Protein AF-E8R723-F1 (afdb_monomer_lite)

Radius of gyration: 21.82 Å; chains: 1; bounding box: 60×39×60 Å

Structure (mmCIF, N/CA/C/O backbone):
data_AF-E8R723-F1
#
_entry.id   AF-E8R723-F1
#
loop_
_atom_site.group_PDB
_atom_site.id
_atom_site.type_symbol
_atom_site.label_atom_id
_atom_site.label_alt_id
_atom_site.label_comp_id
_atom_site.label_asym_id
_atom_site.label_entity_id
_atom_site.label_seq_id
_atom_site.pdbx_PDB_ins_code
_atom_site.Cartn_x
_atom_site.Cartn_y
_atom_site.Cartn_z
_atom_site.occupancy
_atom_site.B_iso_or_equiv
_atom_site.auth_seq_id
_atom_site.auth_comp_id
_atom_site.auth_asym_id
_atom_site.auth_atom_id
_atom_site.pdbx_PDB_model_num
ATOM 1 N N . MET A 1 1 ? -18.734 8.637 5.984 1.00 82.75 1 MET A N 1
ATOM 2 C CA . MET A 1 1 ? -17.585 7.971 6.632 1.00 82.75 1 MET A CA 1
ATOM 3 C C . MET A 1 1 ? -16.347 8.761 6.271 1.00 82.75 1 MET A C 1
ATOM 5 O O . MET A 1 1 ? -16.172 9.064 5.094 1.00 82.75 1 MET A O 1
ATOM 9 N N . GLN A 1 2 ? -15.529 9.101 7.257 1.00 88.25 2 GLN A N 1
ATOM 10 C CA . GLN A 1 2 ? -14.267 9.806 7.049 1.00 88.25 2 GLN A CA 1
ATOM 11 C C . GLN A 1 2 ? -13.099 8.823 7.139 1.00 88.25 2 GLN A C 1
ATOM 13 O O . GLN A 1 2 ? -13.119 7.923 7.981 1.00 88.25 2 GLN A O 1
ATOM 18 N N . PHE A 1 3 ? -12.087 8.998 6.291 1.00 89.56 3 PHE A N 1
ATOM 19 C CA . PHE A 1 3 ? -10.829 8.258 6.364 1.00 89.56 3 PHE A CA 1
ATOM 20 C C . PHE A 1 3 ? -9.669 9.214 6.640 1.00 89.56 3 PHE A C 1
ATOM 22 O O . PHE A 1 3 ? -9.312 10.050 5.809 1.00 89.56 3 PHE A O 1
ATOM 29 N N . ILE A 1 4 ? -9.071 9.070 7.819 1.00 89.38 4 ILE A N 1
ATOM 30 C CA . ILE A 1 4 ? -7.885 9.801 8.252 1.00 89.38 4 ILE A CA 1
ATOM 31 C C . ILE A 1 4 ? -6.704 8.850 8.120 1.00 89.38 4 ILE A C 1
ATOM 33 O O . ILE A 1 4 ? -6.653 7.832 8.810 1.00 89.38 4 ILE A O 1
ATOM 37 N N . CYS A 1 5 ? -5.741 9.186 7.263 1.00 88.19 5 CYS A N 1
ATOM 38 C CA . CYS A 1 5 ? -4.516 8.405 7.169 1.00 88.19 5 CYS A CA 1
ATOM 39 C C . CYS A 1 5 ? -3.297 9.171 7.678 1.00 88.19 5 CYS A C 1
ATOM 41 O O . CYS A 1 5 ? -2.931 10.205 7.122 1.00 88.19 5 CYS A O 1
ATOM 43 N N . LYS A 1 6 ? -2.679 8.616 8.719 1.00 89.06 6 LYS A N 1
ATOM 44 C CA . LYS A 1 6 ? -1.451 9.053 9.394 1.00 89.06 6 LYS A CA 1
ATOM 45 C C . LYS A 1 6 ? -0.341 7.989 9.351 1.00 89.06 6 LYS A C 1
ATOM 47 O O . LYS A 1 6 ? 0.635 8.080 10.082 1.00 89.06 6 LYS A O 1
ATOM 52 N N . ALA A 1 7 ? -0.501 6.961 8.520 1.00 85.56 7 ALA A N 1
ATOM 53 C CA . ALA A 1 7 ? 0.479 5.896 8.304 1.00 85.56 7 ALA A CA 1
ATOM 54 C C . ALA A 1 7 ? 1.307 6.127 7.027 1.00 85.56 7 ALA A C 1
ATOM 56 O O . ALA A 1 7 ? 1.135 7.134 6.336 1.00 85.56 7 ALA A O 1
ATOM 57 N N . SER A 1 8 ? 2.162 5.162 6.667 1.00 79.25 8 SER A N 1
ATOM 58 C CA . SER A 1 8 ? 2.811 5.153 5.352 1.00 79.25 8 SER A CA 1
ATOM 59 C C . SER A 1 8 ? 1.794 5.167 4.203 1.00 79.25 8 SER A C 1
ATOM 61 O O . SER A 1 8 ? 0.711 4.581 4.288 1.00 79.25 8 SER A O 1
ATOM 63 N N . SER A 1 9 ? 2.171 5.778 3.074 1.00 74.38 9 SER A N 1
ATOM 64 C CA . SER A 1 9 ? 1.351 5.819 1.852 1.00 74.38 9 SER A CA 1
ATOM 65 C C . SER A 1 9 ? 0.893 4.431 1.395 1.00 74.38 9 SER A C 1
ATOM 67 O O . SER A 1 9 ? -0.225 4.282 0.897 1.00 74.38 9 SER A O 1
ATOM 69 N N . ALA A 1 10 ? 1.732 3.413 1.607 1.00 72.00 10 ALA A N 1
ATOM 70 C CA . ALA A 1 10 ? 1.416 2.017 1.339 1.00 72.00 10 ALA A C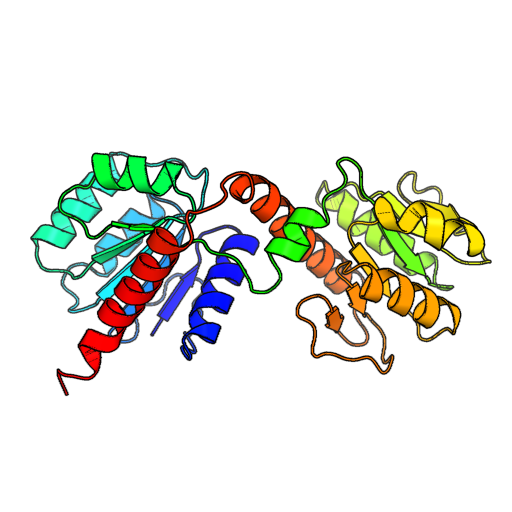A 1
ATOM 71 C C . ALA A 1 10 ? 0.246 1.519 2.196 1.00 72.00 10 ALA A C 1
ATOM 73 O O . ALA A 1 10 ? -0.762 1.059 1.657 1.00 72.00 10 ALA A O 1
ATOM 74 N N . TYR A 1 11 ? 0.343 1.680 3.518 1.00 78.88 11 TYR A N 1
ATOM 75 C CA . TYR A 1 11 ? -0.720 1.286 4.436 1.00 78.88 11 TYR A CA 1
ATOM 76 C C . TYR A 1 11 ? -2.018 2.057 4.169 1.00 78.88 11 TYR A C 1
ATOM 78 O O . TYR A 1 11 ? -3.095 1.464 4.115 1.00 78.88 11 TYR A O 1
ATOM 86 N N . CYS A 1 12 ? -1.919 3.365 3.903 1.00 82.50 12 CYS A N 1
ATOM 87 C CA . CYS A 1 12 ? -3.070 4.192 3.538 1.00 82.50 12 CYS A CA 1
ATOM 88 C C . CYS A 1 12 ? -3.814 3.654 2.316 1.00 82.50 12 CYS A C 1
ATOM 90 O O . CYS A 1 12 ? -5.040 3.574 2.321 1.00 82.50 12 CYS A O 1
ATOM 92 N N . TYR A 1 13 ? -3.071 3.302 1.265 1.00 76.94 13 TYR A N 1
ATOM 93 C CA . TYR A 1 13 ? -3.641 2.766 0.035 1.00 76.94 13 TYR A CA 1
ATOM 94 C C . TYR A 1 13 ? -4.345 1.425 0.269 1.00 76.94 13 TYR A C 1
ATOM 96 O O . TYR A 1 13 ? -5.405 1.171 -0.302 1.00 76.94 13 TYR A O 1
ATOM 104 N N . MET A 1 14 ? -3.779 0.573 1.124 1.00 75.62 14 MET A N 1
ATOM 105 C CA . MET A 1 14 ? -4.360 -0.727 1.459 1.00 75.62 14 MET A CA 1
ATOM 106 C C . MET A 1 14 ? -5.679 -0.587 2.206 1.00 75.62 14 MET A C 1
ATOM 108 O O . MET A 1 14 ? -6.658 -1.242 1.851 1.00 75.62 14 MET A O 1
ATOM 112 N N . VAL A 1 15 ? -5.718 0.292 3.206 1.00 81.88 15 VAL A N 1
ATOM 113 C CA . VAL A 1 15 ? -6.947 0.592 3.941 1.00 81.88 15 VAL A CA 1
ATOM 114 C C . VAL A 1 15 ? -8.000 1.177 3.001 1.00 81.88 15 VAL A C 1
ATOM 116 O O . VAL A 1 15 ? -9.130 0.701 2.996 1.00 81.88 15 VAL A O 1
ATOM 119 N N . ASP A 1 16 ? -7.633 2.138 2.150 1.00 82.88 16 ASP A N 1
ATOM 120 C CA . ASP A 1 16 ? -8.547 2.722 1.160 1.00 82.88 16 ASP A CA 1
ATOM 121 C C . ASP A 1 16 ? -9.106 1.663 0.192 1.00 82.88 16 ASP A C 1
ATOM 123 O O . ASP A 1 16 ? -10.313 1.592 -0.038 1.00 82.88 16 ASP A O 1
ATOM 127 N N . SER A 1 17 ? -8.247 0.777 -0.318 1.00 75.25 17 SER A N 1
ATOM 128 C CA . SER A 1 17 ? -8.642 -0.317 -1.214 1.00 75.25 17 SER A CA 1
ATOM 129 C C . SER A 1 17 ? -9.568 -1.321 -0.525 1.00 75.25 17 SER A C 1
ATOM 131 O O . SER A 1 17 ? -10.557 -1.751 -1.116 1.00 75.25 17 SER A O 1
ATOM 133 N N . MET A 1 18 ? -9.289 -1.668 0.736 1.00 80.06 18 MET A N 1
ATOM 134 C CA . MET A 1 18 ? -10.157 -2.526 1.546 1.00 80.06 18 MET A CA 1
ATOM 135 C C . MET A 1 18 ? -11.532 -1.882 1.755 1.00 80.06 18 MET A C 1
ATOM 137 O O . MET A 1 18 ? -12.551 -2.543 1.569 1.00 80.06 18 MET A O 1
ATOM 141 N N . LEU A 1 19 ? -11.578 -0.597 2.118 1.00 81.25 19 LEU A N 1
ATOM 142 C CA . LEU A 1 19 ? -12.833 0.128 2.317 1.00 81.25 19 LEU A CA 1
ATOM 143 C C . LEU A 1 19 ? -13.650 0.176 1.016 1.00 81.25 19 LEU A C 1
ATOM 145 O O . LEU A 1 19 ? -14.837 -0.150 1.031 1.00 81.25 19 LEU A O 1
ATOM 149 N N . LYS A 1 20 ? -13.009 0.453 -0.125 1.00 79.62 20 LYS A N 1
ATOM 150 C CA . LYS A 1 20 ? -13.648 0.400 -1.451 1.00 79.62 20 LYS A CA 1
ATOM 151 C C . LYS A 1 20 ? -14.180 -0.988 -1.797 1.00 79.62 20 LYS A C 1
ATOM 153 O O . LYS A 1 20 ? -15.299 -1.097 -2.291 1.00 79.62 20 LYS A O 1
ATOM 158 N N . ALA A 1 21 ? -13.433 -2.048 -1.489 1.00 71.88 21 ALA A N 1
ATOM 159 C CA . ALA A 1 21 ? -13.880 -3.429 -1.688 1.00 71.88 21 ALA A CA 1
ATOM 160 C C . ALA A 1 21 ? -15.095 -3.798 -0.814 1.00 71.88 21 ALA A C 1
ATOM 162 O O . ALA A 1 21 ? -15.879 -4.672 -1.178 1.00 71.88 21 ALA A O 1
ATOM 163 N N . LEU A 1 22 ? -15.288 -3.105 0.311 1.00 74.06 22 LEU A N 1
ATOM 164 C CA . LEU A 1 22 ? -16.489 -3.196 1.147 1.00 74.06 22 LEU A CA 1
ATOM 165 C C . LEU A 1 22 ? -17.656 -2.330 0.638 1.00 74.06 22 LEU A C 1
ATOM 167 O O . LEU A 1 22 ? -18.692 -2.259 1.296 1.00 74.06 22 LEU A O 1
ATOM 171 N N . GLY A 1 23 ? -17.510 -1.671 -0.514 1.00 74.06 23 GLY A N 1
ATOM 172 C CA . GLY A 1 23 ? -18.501 -0.741 -1.056 1.00 74.06 23 GLY A CA 1
ATOM 173 C C . GLY A 1 23 ? -18.532 0.608 -0.334 1.00 74.06 23 GLY A C 1
ATOM 174 O O . GLY A 1 23 ? -19.489 1.364 -0.492 1.00 74.06 23 GLY A O 1
ATOM 175 N N . LEU A 1 24 ? -17.509 0.923 0.467 1.00 80.88 24 LEU A N 1
ATOM 176 C CA . LEU A 1 24 ? -17.390 2.197 1.166 1.00 80.88 24 LEU A CA 1
ATOM 177 C C . LEU A 1 24 ? -16.539 3.167 0.348 1.00 80.88 24 LEU A C 1
ATOM 179 O O . LEU A 1 24 ? -15.437 2.844 -0.084 1.00 80.88 24 LEU A O 1
ATOM 183 N N . THR A 1 25 ? -17.031 4.389 0.178 1.00 77.94 25 THR A N 1
ATOM 184 C CA . THR A 1 25 ? -16.303 5.491 -0.467 1.00 77.94 25 THR A CA 1
ATOM 185 C C . THR A 1 25 ? -15.991 6.541 0.598 1.00 77.94 25 THR A C 1
ATOM 187 O O . THR A 1 25 ? -16.758 7.489 0.780 1.00 77.94 25 THR A O 1
ATOM 190 N N . PRO A 1 26 ? -14.936 6.343 1.408 1.00 76.44 26 PRO A N 1
ATOM 191 C CA . PRO A 1 26 ? -14.637 7.274 2.479 1.00 76.4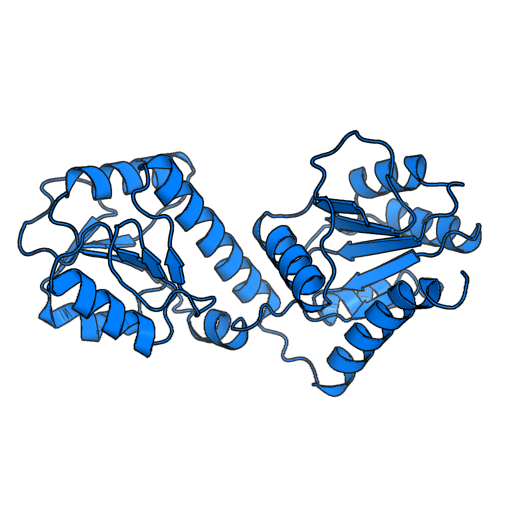4 26 PRO A CA 1
ATOM 192 C C . PRO A 1 26 ? -14.121 8.601 1.914 1.00 76.44 26 PRO A C 1
ATOM 194 O O . PRO A 1 26 ? -13.335 8.627 0.966 1.00 76.44 26 PRO A O 1
ATOM 197 N N . LEU A 1 27 ? -14.516 9.711 2.537 1.00 78.88 27 LEU A N 1
ATOM 198 C CA . LEU A 1 27 ? -13.905 11.005 2.251 1.00 78.88 27 LEU A CA 1
ATOM 199 C C . LEU A 1 27 ? -12.524 11.019 2.922 1.00 78.88 27 LEU A C 1
ATOM 201 O O . LEU A 1 27 ? -12.433 10.993 4.154 1.00 78.88 27 LEU A O 1
ATOM 205 N N . ARG A 1 28 ? -11.451 10.967 2.124 1.00 75.88 28 ARG A N 1
ATOM 206 C CA . ARG A 1 28 ? -10.080 10.996 2.645 1.00 75.88 28 ARG A CA 1
ATOM 207 C C . ARG A 1 28 ? -9.726 12.425 3.041 1.00 75.88 28 ARG A C 1
ATOM 209 O O . ARG A 1 28 ? -9.708 13.304 2.189 1.00 75.88 28 ARG A O 1
ATOM 216 N N . THR A 1 29 ? -9.406 12.638 4.312 1.00 69.75 29 THR A N 1
ATOM 217 C CA . THR A 1 29 ? -9.051 13.962 4.847 1.00 69.75 29 THR A CA 1
ATOM 218 C C . THR A 1 29 ? -7.605 13.973 5.326 1.00 69.75 29 THR A C 1
ATOM 220 O O . THR A 1 29 ? -7.199 13.126 6.128 1.00 69.75 29 THR A O 1
ATOM 223 N N . THR A 1 30 ? -6.822 14.945 4.867 1.00 58.62 30 THR A N 1
ATOM 224 C CA . THR A 1 30 ? -5.430 15.163 5.280 1.00 58.62 30 THR A CA 1
ATOM 225 C C . THR A 1 30 ? -5.357 16.130 6.467 1.00 58.62 30 THR A C 1
ATOM 227 O O . THR A 1 30 ? -4.893 17.251 6.327 1.00 58.62 30 THR A O 1
ATOM 230 N N . GLY A 1 31 ? -5.792 15.674 7.648 1.00 56.38 31 GLY A N 1
ATOM 231 C CA . GLY A 1 31 ? -5.557 16.335 8.944 1.00 56.38 31 GLY A CA 1
ATOM 232 C C . GLY A 1 31 ? -6.367 17.611 9.246 1.00 56.38 31 GLY A C 1
ATOM 233 O O . GLY A 1 31 ? -6.842 18.301 8.357 1.00 56.38 31 GLY A O 1
ATOM 234 N N . GLY A 1 32 ? -6.515 17.919 10.541 1.00 51.47 32 GLY A N 1
ATOM 235 C CA . GLY A 1 32 ? -7.004 19.209 11.061 1.00 51.47 32 GLY A CA 1
ATOM 236 C C . GLY A 1 32 ? -8.520 19.441 11.064 1.00 51.47 32 GLY A C 1
ATOM 237 O O . GLY A 1 32 ? -9.000 20.247 11.857 1.00 51.47 32 GLY A O 1
ATOM 238 N N . GLU A 1 33 ? -9.283 18.737 10.235 1.00 56.06 33 GLU A N 1
ATOM 239 C CA . GLU A 1 33 ? -10.738 18.902 10.174 1.00 56.06 33 GLU A CA 1
ATOM 240 C C . GLU A 1 33 ? -11.445 18.171 11.324 1.00 56.06 33 GLU A C 1
ATOM 242 O O . GLU A 1 33 ? -11.045 17.072 11.726 1.00 56.06 33 GLU A O 1
ATOM 247 N N . GLN A 1 34 ? -12.507 18.783 11.861 1.00 62.25 34 GLN A N 1
ATOM 248 C CA . GLN A 1 34 ? -13.386 18.108 12.815 1.00 62.25 34 GLN A CA 1
ATOM 249 C C . GLN A 1 34 ? -13.937 16.817 12.191 1.00 62.25 34 GLN A C 1
ATOM 251 O O . GLN A 1 34 ? -14.152 16.771 10.979 1.00 62.25 34 GLN A O 1
ATOM 256 N N . PRO A 1 35 ? -14.180 15.769 12.994 1.00 64.12 35 PRO A N 1
ATOM 257 C CA . PRO A 1 35 ? -14.756 14.533 12.490 1.00 64.12 35 PRO A CA 1
ATOM 258 C C . PRO A 1 35 ? -16.073 14.799 11.756 1.00 64.12 35 PRO A C 1
ATOM 260 O O . PRO A 1 35 ? -16.993 15.369 12.344 1.00 64.12 35 PRO A O 1
ATOM 263 N N . VAL A 1 36 ? -16.187 14.378 10.495 1.00 62.75 36 VAL A N 1
ATOM 264 C CA . VAL A 1 36 ? -17.423 14.531 9.712 1.00 62.75 36 VAL A CA 1
ATOM 265 C C . VAL A 1 36 ? -18.106 13.175 9.524 1.00 62.75 36 VAL A C 1
ATOM 267 O O . VAL A 1 36 ? -17.556 12.240 8.934 1.00 62.75 36 VAL A O 1
ATOM 270 N N . GLY A 1 37 ? -19.356 13.083 9.981 1.00 70.56 37 GLY A N 1
ATOM 271 C CA . GLY A 1 37 ? -20.199 11.885 9.894 1.00 70.56 37 GLY A CA 1
ATOM 272 C C . GLY A 1 37 ? -20.099 10.978 11.121 1.00 70.56 37 GLY A C 1
ATOM 273 O O . GLY A 1 37 ? -19.474 11.339 12.101 1.00 70.56 37 GLY A O 1
ATOM 274 N N . ASN A 1 38 ? -20.719 9.793 11.066 1.00 80.00 38 ASN A N 1
ATOM 275 C CA . ASN A 1 38 ? -20.902 8.919 12.242 1.00 80.00 38 ASN A CA 1
ATOM 276 C C . ASN A 1 38 ? -19.815 7.840 12.409 1.00 80.00 38 ASN A C 1
ATOM 278 O O . ASN A 1 38 ? -19.784 7.141 13.420 1.00 80.00 38 ASN A O 1
ATOM 282 N N . ILE A 1 39 ? -18.938 7.680 11.410 1.00 86.12 39 ILE A N 1
ATOM 283 C CA . ILE A 1 39 ? -17.831 6.716 11.424 1.00 86.12 39 ILE A CA 1
ATOM 284 C C . ILE A 1 39 ? -16.560 7.392 10.929 1.00 86.12 39 ILE A C 1
ATOM 286 O O . ILE A 1 39 ? -16.547 7.960 9.827 1.00 86.12 39 ILE A O 1
ATOM 290 N N . VAL A 1 40 ? -15.488 7.224 11.699 1.00 89.44 40 VAL A N 1
ATOM 291 C CA . VAL A 1 40 ? -14.132 7.616 11.321 1.00 89.44 40 VAL A CA 1
ATOM 292 C C . VAL A 1 40 ? -13.238 6.384 11.288 1.00 89.44 40 VAL A C 1
ATOM 294 O O . VAL A 1 40 ? -13.152 5.642 12.266 1.00 89.44 40 VAL A O 1
ATOM 297 N N . PHE A 1 41 ? -12.554 6.178 10.166 1.00 90.94 41 PHE A N 1
ATOM 298 C CA . PHE A 1 41 ? -11.458 5.224 10.063 1.00 90.94 41 PHE A CA 1
ATOM 299 C C . PHE A 1 41 ? -10.136 5.980 10.202 1.00 90.94 41 PHE A C 1
ATOM 301 O O . PHE A 1 41 ? -9.800 6.803 9.352 1.00 90.94 41 PHE A O 1
ATOM 308 N N . TYR A 1 42 ? -9.389 5.705 11.263 1.00 91.81 42 TYR A N 1
ATOM 309 C CA . TYR A 1 42 ? -8.039 6.204 11.488 1.00 91.81 42 TYR A CA 1
ATOM 310 C C . TYR A 1 42 ? -7.039 5.107 11.118 1.00 91.81 42 TYR A C 1
ATOM 312 O O . TYR A 1 42 ? -7.058 4.043 11.724 1.00 91.81 42 TYR A O 1
ATOM 320 N N . ALA A 1 43 ? -6.161 5.343 10.146 1.00 90.31 43 ALA A N 1
ATOM 321 C CA . ALA A 1 43 ? -5.051 4.449 9.818 1.00 90.31 43 ALA A CA 1
ATOM 322 C C . ALA A 1 43 ? -3.732 5.092 10.240 1.00 90.31 43 ALA A C 1
ATOM 324 O O . ALA A 1 43 ? -3.359 6.130 9.696 1.00 90.31 43 ALA A O 1
ATOM 325 N N . GLY A 1 44 ? -3.023 4.493 11.189 1.00 89.69 44 GLY A N 1
ATOM 326 C CA . GLY A 1 44 ? -1.838 5.105 11.781 1.00 89.69 44 GLY A CA 1
ATOM 327 C C . GLY A 1 44 ? -1.157 4.212 12.807 1.00 89.69 44 GLY A C 1
ATOM 328 O O . GLY A 1 44 ? -1.382 3.002 12.869 1.00 89.69 44 GLY A O 1
ATOM 329 N N . ARG A 1 45 ? -0.301 4.828 13.615 1.00 89.50 45 ARG A N 1
ATOM 330 C CA . ARG A 1 45 ? 0.397 4.175 14.725 1.00 89.50 45 ARG A CA 1
ATOM 331 C C . ARG A 1 45 ? -0.352 4.422 16.033 1.00 89.50 45 ARG A C 1
ATOM 333 O O . ARG A 1 45 ? -1.241 5.266 16.106 1.00 89.50 45 ARG A O 1
ATOM 340 N N . ILE A 1 46 ? -0.006 3.663 17.071 1.00 89.00 46 ILE A N 1
ATOM 341 C CA . ILE A 1 46 ? -0.520 3.891 18.427 1.00 89.00 46 ILE A CA 1
ATOM 342 C C . ILE A 1 46 ? 0.453 4.829 19.145 1.00 89.00 46 ILE A C 1
ATOM 344 O O . ILE A 1 46 ? 1.288 4.392 19.936 1.00 89.00 46 ILE A O 1
ATOM 348 N N . ASP A 1 47 ? 0.363 6.114 18.817 1.00 89.44 47 ASP A N 1
ATOM 349 C CA . ASP A 1 47 ? 1.276 7.165 19.270 1.00 89.44 47 ASP A CA 1
ATOM 350 C C . ASP A 1 47 ? 0.531 8.453 19.680 1.00 89.44 47 ASP A C 1
ATOM 352 O O . ASP A 1 47 ? -0.702 8.492 19.776 1.00 89.44 47 ASP A O 1
ATOM 356 N N . GLY A 1 48 ? 1.292 9.512 19.965 1.00 86.94 48 GLY A N 1
ATOM 357 C CA . GLY A 1 48 ? 0.744 10.808 20.367 1.00 86.94 48 GLY A CA 1
ATOM 358 C C . GLY A 1 48 ? -0.213 11.446 19.349 1.00 86.94 48 GLY A C 1
ATOM 359 O O . GLY A 1 48 ? -1.092 12.208 19.754 1.00 86.94 48 GLY A O 1
ATOM 360 N N . GLU A 1 49 ? -0.109 11.133 18.051 1.00 88.44 49 GLU A N 1
ATOM 361 C CA . GLU A 1 49 ? -1.064 11.645 17.060 1.00 88.44 49 GLU A CA 1
ATOM 362 C C . GLU A 1 49 ? -2.432 10.978 17.208 1.00 88.44 49 GLU A C 1
ATOM 364 O O . GLU A 1 49 ? -3.461 11.662 17.164 1.00 88.44 49 GLU A O 1
ATOM 369 N N . LEU A 1 50 ? -2.456 9.659 17.428 1.00 90.69 50 LEU A N 1
ATOM 370 C CA . LEU A 1 50 ? -3.693 8.944 17.737 1.00 90.69 50 LEU A CA 1
ATOM 371 C C . LEU A 1 50 ? -4.304 9.455 19.046 1.00 90.69 50 LEU A C 1
ATOM 373 O O . LEU A 1 50 ? -5.514 9.649 19.119 1.00 90.69 50 LEU A O 1
ATOM 377 N N . GLU A 1 51 ? -3.486 9.717 20.067 1.00 90.25 51 GLU A N 1
ATOM 378 C CA . GLU A 1 51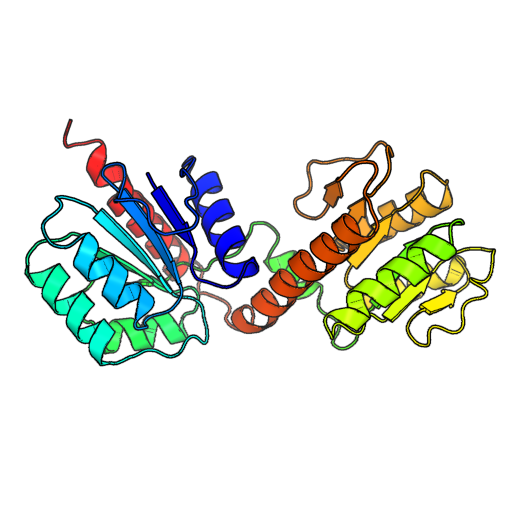 ? -3.962 10.311 21.321 1.00 90.25 51 GLU A CA 1
ATOM 379 C C . GLU A 1 51 ? -4.622 11.680 21.095 1.00 90.25 51 GLU A C 1
ATOM 381 O O . GLU A 1 51 ? -5.719 11.925 21.605 1.00 90.25 51 GLU A O 1
ATOM 386 N N . GLY A 1 52 ? -3.995 12.551 20.298 1.00 87.62 52 GLY A N 1
ATOM 387 C CA . GLY A 1 52 ? -4.550 13.853 19.925 1.00 87.62 52 GLY A CA 1
ATOM 388 C C . GLY A 1 52 ? -5.900 13.737 19.212 1.00 87.62 52 GLY A C 1
ATOM 389 O O . GLY A 1 52 ? -6.854 14.418 19.587 1.00 87.62 52 GLY A O 1
ATOM 390 N N . PHE A 1 53 ? -6.010 12.825 18.244 1.00 88.88 53 PHE A N 1
ATOM 391 C CA . PHE A 1 53 ? -7.269 12.532 17.555 1.00 88.88 53 PHE A CA 1
ATOM 392 C C . PHE A 1 53 ? -8.340 11.984 18.508 1.00 88.88 53 PHE A C 1
ATOM 394 O O . PHE A 1 53 ? -9.477 12.442 18.516 1.00 88.88 53 PHE A O 1
ATOM 401 N N . LEU A 1 54 ? -7.986 11.033 19.368 1.00 88.75 54 LEU A N 1
ATOM 402 C CA . LEU A 1 54 ? -8.925 10.447 20.320 1.00 88.75 54 LEU A CA 1
ATOM 403 C C . LEU A 1 54 ? -9.483 11.483 21.308 1.00 88.75 54 LEU A C 1
ATOM 405 O O . LEU A 1 54 ? -10.641 11.391 21.710 1.00 88.75 54 LEU A O 1
ATOM 409 N N . ASN A 1 55 ? -8.683 12.487 21.673 1.00 87.38 55 ASN A N 1
ATOM 410 C CA . ASN A 1 55 ? -9.145 13.611 22.485 1.00 87.38 55 ASN A CA 1
ATOM 411 C C . ASN A 1 55 ? -10.141 14.509 21.742 1.00 87.38 55 ASN A C 1
ATOM 413 O O . ASN A 1 55 ? -11.063 15.011 22.377 1.00 87.38 55 ASN A O 1
ATOM 417 N N . SER A 1 56 ? -9.980 14.706 20.430 1.00 82.50 56 SER A N 1
ATOM 418 C CA . SER A 1 56 ? -10.895 15.550 19.652 1.00 82.50 56 SER A CA 1
ATOM 419 C C . SER A 1 56 ? -12.234 14.877 19.354 1.00 82.50 56 SER A C 1
ATOM 421 O O . SER A 1 56 ? -13.211 15.568 19.091 1.00 82.50 56 SER A O 1
ATOM 423 N N . VAL A 1 57 ? -12.298 13.543 19.413 1.00 81.50 57 VAL A N 1
ATOM 424 C CA . VAL A 1 57 ? -13.533 12.774 19.173 1.00 81.50 57 VAL A CA 1
ATOM 425 C C . VAL A 1 57 ? -14.228 12.315 20.455 1.00 81.50 57 VAL A C 1
ATOM 427 O O . VAL A 1 57 ? -15.346 11.803 20.400 1.00 81.50 57 VAL A O 1
ATOM 430 N N . ALA A 1 58 ? -13.597 12.491 21.619 1.00 73.62 58 ALA A N 1
ATOM 431 C CA . ALA A 1 58 ? -14.163 12.089 22.900 1.00 73.62 58 ALA A CA 1
ATOM 432 C C . ALA A 1 58 ? -15.475 12.846 23.184 1.00 73.62 58 ALA A C 1
ATOM 434 O O . ALA A 1 58 ? -15.494 14.070 23.259 1.00 73.62 58 ALA A O 1
ATOM 435 N N . GLY A 1 59 ? -16.576 12.108 23.354 1.00 70.00 59 GLY A N 1
ATOM 436 C CA . GLY A 1 59 ? -17.905 12.676 23.621 1.00 70.00 59 GLY A CA 1
ATOM 437 C C . GLY A 1 59 ? -18.734 12.991 22.372 1.00 70.00 59 GLY A C 1
ATOM 438 O O . GLY A 1 59 ? -19.927 13.260 22.490 1.00 70.00 59 GLY A O 1
ATOM 439 N N . HIS A 1 60 ? -18.154 12.884 21.178 1.00 70.44 60 HIS A N 1
ATOM 440 C CA . HIS A 1 60 ? -18.925 12.836 19.942 1.00 70.44 60 HIS A CA 1
ATOM 441 C C . HIS A 1 60 ? -19.444 11.399 19.767 1.00 70.44 60 HIS A C 1
ATOM 443 O O . HIS A 1 60 ? -18.681 10.454 19.954 1.00 70.44 60 HIS A O 1
ATOM 449 N N . GLY A 1 61 ? -20.732 11.209 19.454 1.00 70.44 61 GLY A N 1
ATOM 450 C CA . GLY A 1 61 ? -21.382 9.894 19.280 1.00 70.44 61 GLY A CA 1
ATOM 451 C C . GLY A 1 61 ? -20.918 9.136 18.028 1.00 70.44 61 GLY A C 1
ATOM 452 O O . GLY A 1 61 ? -21.727 8.749 17.191 1.00 70.44 61 GLY A O 1
ATOM 453 N N . LEU A 1 62 ? -19.605 8.997 17.871 1.00 82.94 62 LEU A N 1
ATOM 454 C CA . LEU A 1 62 ? -18.911 8.478 16.704 1.00 82.94 62 LEU A CA 1
ATOM 455 C C . LEU A 1 62 ? -18.493 7.029 16.934 1.00 82.94 62 LEU A C 1
ATOM 457 O O . LEU A 1 62 ? -18.121 6.639 18.041 1.00 82.94 62 LEU A O 1
ATOM 461 N N . ARG A 1 63 ? -18.452 6.250 15.856 1.00 87.12 63 ARG A N 1
ATOM 462 C CA . ARG A 1 63 ? -17.735 4.974 15.833 1.00 87.12 63 ARG A CA 1
ATOM 463 C C . ARG A 1 63 ? -16.341 5.189 15.273 1.00 87.12 63 ARG A C 1
ATOM 465 O O . ARG A 1 63 ? -16.181 5.776 14.200 1.00 87.12 63 ARG A O 1
ATOM 472 N N . VAL A 1 64 ? -15.337 4.688 15.976 1.00 90.12 64 VAL A N 1
ATOM 473 C CA . VAL A 1 64 ? -13.935 4.848 15.592 1.00 90.12 64 VAL A CA 1
ATOM 474 C C . VAL A 1 64 ? -13.346 3.492 15.238 1.00 90.12 64 VAL A C 1
ATOM 476 O O . VAL A 1 64 ? -13.332 2.573 16.055 1.00 90.12 64 VAL A O 1
ATOM 479 N N . ILE A 1 65 ? -12.830 3.374 14.018 1.00 92.38 65 ILE A N 1
ATOM 480 C CA . ILE A 1 65 ? -12.060 2.212 13.577 1.00 92.38 65 ILE A CA 1
ATOM 481 C C . ILE A 1 65 ? -10.592 2.623 13.522 1.00 92.38 65 ILE A C 1
ATOM 483 O O . ILE A 1 65 ? -10.249 3.576 12.829 1.00 92.38 65 ILE A O 1
ATOM 487 N N . ILE A 1 66 ? -9.730 1.922 14.252 1.00 93.00 66 ILE A N 1
ATOM 488 C CA . ILE A 1 66 ? -8.294 2.203 14.341 1.00 93.00 66 ILE A CA 1
ATOM 489 C C . ILE A 1 66 ? -7.544 1.096 13.596 1.00 93.00 66 ILE A C 1
ATOM 491 O O . ILE A 1 66 ? -7.443 -0.028 14.081 1.00 93.00 66 ILE A O 1
ATOM 495 N N . GLY A 1 67 ? -7.031 1.395 12.408 1.00 90.12 67 GLY A N 1
ATOM 496 C CA . GLY A 1 67 ? -6.091 0.561 11.665 1.00 90.12 67 GLY A CA 1
ATOM 497 C C . GLY A 1 67 ? -4.662 0.800 12.118 1.00 90.12 67 GLY A C 1
ATOM 498 O O . GLY A 1 67 ? -4.122 1.883 11.894 1.00 90.12 67 GLY A O 1
ATOM 499 N N . VAL A 1 68 ? -4.061 -0.216 12.739 1.00 88.56 68 VAL A N 1
ATOM 500 C CA . VAL A 1 68 ? -2.688 -0.153 13.245 1.00 88.56 68 VAL A CA 1
ATOM 501 C C . VAL A 1 68 ? -1.701 -0.621 12.174 1.00 88.56 68 VAL A C 1
ATOM 503 O O . VAL A 1 68 ? -1.755 -1.763 11.696 1.00 88.56 68 VAL A O 1
ATOM 506 N N . GLU A 1 69 ? -0.786 0.274 11.802 1.00 84.88 69 GLU A N 1
ATOM 507 C CA . GLU A 1 69 ? 0.334 -0.028 10.909 1.00 84.88 69 GLU A CA 1
ATOM 508 C C . GLU A 1 69 ? 1.307 -1.022 11.569 1.00 84.88 69 GLU A C 1
ATOM 510 O O . GLU A 1 69 ? 1.802 -0.788 12.675 1.00 84.88 69 GLU A O 1
ATOM 515 N N . HIS A 1 70 ? 1.615 -2.118 10.868 1.00 76.31 70 HIS A N 1
ATOM 516 C CA . HIS A 1 70 ? 2.620 -3.084 11.308 1.00 76.31 70 HIS A CA 1
ATOM 517 C C . HIS A 1 70 ? 3.987 -2.443 11.585 1.00 76.31 70 HIS A C 1
ATOM 519 O O . HIS A 1 70 ? 4.495 -1.654 10.787 1.00 76.31 70 HIS A O 1
ATOM 525 N N . GLY A 1 71 ? 4.618 -2.843 12.692 1.00 67.38 71 GLY A N 1
ATOM 526 C CA . GLY A 1 71 ? 5.951 -2.368 13.070 1.00 67.38 71 GLY A CA 1
ATOM 527 C C . GLY A 1 71 ? 5.978 -0.937 13.619 1.00 67.38 71 GLY A C 1
ATOM 528 O O . GLY A 1 71 ? 7.061 -0.392 13.828 1.00 67.38 71 GLY A O 1
ATOM 529 N N . GLY A 1 72 ? 4.815 -0.326 13.869 1.00 64.31 72 GLY A N 1
ATOM 530 C CA . GLY A 1 72 ? 4.716 0.924 14.615 1.00 64.31 72 GLY A CA 1
ATOM 531 C C . GLY A 1 72 ? 5.083 0.741 16.092 1.00 64.31 72 GLY A C 1
ATOM 532 O O . GLY A 1 72 ? 4.796 -0.292 16.698 1.00 64.31 72 GLY A O 1
ATOM 533 N N . VAL A 1 73 ? 5.706 1.760 16.692 1.00 63.72 73 VAL A N 1
ATOM 534 C CA . VAL A 1 73 ? 5.897 1.815 18.148 1.00 63.72 73 VAL A CA 1
ATOM 535 C C . VAL A 1 73 ? 4.522 1.896 18.808 1.00 63.72 73 VAL A C 1
ATOM 537 O O . VAL A 1 73 ? 3.711 2.747 18.450 1.00 63.72 73 VAL A O 1
ATOM 540 N N . VAL A 1 74 ? 4.261 1.007 19.766 1.00 78.69 74 VAL A N 1
ATOM 541 C CA . VAL A 1 74 ? 3.031 1.022 20.559 1.00 78.69 74 VAL A CA 1
ATOM 542 C C . VAL A 1 74 ? 3.302 1.759 21.864 1.00 78.69 74 VAL A C 1
ATOM 544 O O . VAL A 1 74 ? 3.959 1.244 22.772 1.00 78.69 74 VAL A O 1
ATOM 547 N N . GLU A 1 75 ? 2.795 2.980 21.978 1.00 87.50 75 GLU A N 1
ATOM 548 C CA . GLU A 1 75 ? 2.932 3.763 23.197 1.00 87.50 75 GLU A CA 1
ATOM 549 C C . GLU A 1 75 ? 1.902 3.329 24.252 1.00 87.50 75 GLU A C 1
ATOM 551 O O . GLU A 1 75 ? 0.694 3.538 24.111 1.00 87.50 75 GLU A O 1
ATOM 556 N N . LYS A 1 76 ? 2.378 2.784 25.382 1.00 86.88 76 LYS A N 1
ATOM 557 C CA . LYS A 1 76 ? 1.513 2.291 26.476 1.00 86.88 76 LYS A CA 1
ATOM 558 C C . LYS A 1 76 ? 0.523 3.328 27.012 1.00 86.88 76 LYS A C 1
ATOM 560 O O . LYS A 1 76 ? -0.563 2.964 27.462 1.00 86.88 76 LYS A O 1
ATOM 565 N N . ARG A 1 77 ? 0.878 4.619 26.987 1.00 90.62 77 ARG A N 1
ATOM 566 C CA . ARG A 1 77 ? -0.033 5.701 27.406 1.00 90.62 77 ARG A CA 1
ATOM 567 C C . ARG A 1 77 ? -1.273 5.786 26.508 1.00 90.62 77 ARG A C 1
ATOM 569 O O . ARG A 1 77 ? -2.378 5.952 27.015 1.00 90.62 77 ARG A O 1
ATOM 576 N N . VAL A 1 78 ? -1.099 5.576 25.205 1.00 91.38 78 VAL A N 1
ATOM 577 C CA . VAL A 1 78 ? -2.160 5.680 24.198 1.00 91.38 78 VAL A CA 1
ATOM 578 C C . VAL A 1 78 ? -3.070 4.457 24.265 1.00 91.38 78 VAL A C 1
ATOM 580 O O . VAL A 1 78 ? -4.286 4.603 24.226 1.00 91.38 78 VAL A O 1
ATOM 583 N N . LEU A 1 79 ? -2.513 3.263 24.505 1.00 90.75 79 LEU A N 1
ATOM 584 C CA . LEU A 1 79 ? -3.306 2.057 24.790 1.00 90.75 79 LEU A CA 1
ATOM 585 C C . LEU A 1 79 ? -4.265 2.270 25.971 1.00 90.75 79 LEU A C 1
ATOM 587 O O . LEU A 1 79 ? -5.468 2.033 25.857 1.00 90.75 79 LEU A O 1
ATOM 591 N N . LYS A 1 80 ? -3.756 2.800 27.095 1.00 90.81 80 LYS A N 1
ATOM 592 C CA . LYS A 1 80 ? -4.591 3.143 28.260 1.00 90.81 80 LYS A CA 1
ATOM 593 C C . LYS A 1 80 ? -5.682 4.148 27.898 1.00 90.81 80 LYS A C 1
ATOM 595 O O . LYS A 1 80 ? -6.806 4.036 28.387 1.00 90.81 80 LYS A O 1
ATOM 600 N N . LYS A 1 81 ? -5.372 5.119 27.037 1.00 90.69 81 LYS A N 1
ATOM 601 C CA . LYS A 1 81 ? -6.345 6.104 26.562 1.00 90.69 81 LYS A CA 1
ATOM 602 C C . LYS A 1 81 ? -7.466 5.453 25.750 1.00 90.69 81 LYS A C 1
ATOM 604 O O . LYS A 1 81 ? -8.628 5.737 26.032 1.00 90.69 81 LYS A O 1
ATOM 609 N N . ILE A 1 82 ? -7.138 4.557 24.817 1.00 92.44 82 ILE A N 1
ATOM 610 C CA . ILE A 1 82 ? -8.120 3.800 24.021 1.00 92.44 82 ILE A CA 1
ATOM 611 C C . ILE A 1 82 ? -9.069 3.029 24.947 1.00 92.44 82 ILE A C 1
ATOM 613 O O . ILE A 1 82 ? -10.287 3.155 24.818 1.00 92.44 82 ILE A O 1
ATOM 617 N N . ILE A 1 83 ? -8.525 2.298 25.927 1.00 91.56 83 ILE A N 1
ATOM 618 C CA . ILE A 1 83 ? -9.319 1.544 26.911 1.00 91.56 83 ILE A CA 1
ATOM 619 C C . ILE A 1 83 ? -10.263 2.478 27.682 1.00 91.56 83 ILE A C 1
ATOM 621 O O . ILE A 1 83 ? -11.455 2.195 27.810 1.00 91.56 83 ILE A O 1
ATOM 625 N N . ASN A 1 84 ? -9.755 3.608 28.177 1.00 90.88 84 ASN A N 1
ATOM 626 C CA . ASN A 1 84 ? -10.552 4.553 28.958 1.00 90.88 84 ASN A CA 1
ATOM 627 C C . ASN A 1 84 ? -11.690 5.176 28.140 1.00 90.88 84 ASN A C 1
ATOM 629 O O . ASN A 1 84 ? -12.813 5.266 28.629 1.00 90.88 84 ASN A O 1
ATOM 633 N N . ILE A 1 85 ? -11.426 5.569 26.892 1.00 88.38 85 ILE A N 1
ATOM 634 C CA . ILE A 1 85 ? -12.450 6.135 26.005 1.00 88.38 85 ILE A CA 1
ATOM 635 C C . ILE A 1 85 ? -13.497 5.075 25.644 1.00 88.38 85 ILE A C 1
ATOM 637 O O . ILE A 1 85 ? -14.694 5.363 25.658 1.00 88.38 85 ILE A O 1
ATOM 641 N N . ARG A 1 86 ? -13.072 3.829 25.395 1.00 87.19 86 ARG A N 1
ATOM 642 C CA . ARG A 1 86 ? -13.992 2.713 25.143 1.00 87.19 86 ARG A CA 1
ATOM 643 C C . ARG A 1 86 ? -14.927 2.472 26.330 1.00 87.19 86 ARG A C 1
ATOM 645 O O . ARG A 1 86 ? -16.125 2.271 26.125 1.00 87.19 86 ARG A O 1
ATOM 652 N N . ARG A 1 87 ? -14.393 2.519 27.557 1.00 87.38 87 ARG A N 1
ATOM 653 C CA . ARG A 1 87 ? -15.162 2.405 28.811 1.00 87.38 87 ARG A CA 1
ATOM 654 C C . ARG A 1 87 ? -16.111 3.583 29.034 1.00 87.38 87 ARG A C 1
ATOM 656 O O . ARG A 1 87 ? -17.162 3.395 29.631 1.00 87.38 87 ARG A O 1
ATOM 663 N N . ALA A 1 88 ? -15.773 4.764 28.522 1.00 85.94 88 ALA A N 1
ATOM 664 C CA . ALA A 1 88 ? -16.638 5.944 28.550 1.00 85.94 88 ALA A CA 1
ATOM 665 C C . ALA A 1 88 ? -17.792 5.895 27.525 1.00 85.94 88 ALA A C 1
ATOM 667 O O . ALA A 1 88 ? -18.585 6.829 27.461 1.00 85.94 88 ALA A O 1
ATOM 668 N N . GLY A 1 89 ? -17.906 4.816 26.742 1.00 83.75 89 GLY A N 1
ATOM 669 C CA . GLY A 1 89 ? -19.054 4.556 25.870 1.00 83.75 89 GLY A CA 1
ATOM 670 C C . GLY A 1 89 ? -18.816 4.815 24.384 1.00 83.75 89 GLY A C 1
ATOM 671 O O . GLY A 1 89 ? -19.697 4.501 23.589 1.00 83.75 89 GLY A O 1
ATOM 672 N N . LEU A 1 90 ? -17.643 5.316 23.978 1.00 85.31 90 LEU A N 1
ATOM 673 C CA . LEU A 1 90 ? -17.318 5.437 22.554 1.00 85.31 90 LEU A CA 1
ATOM 674 C C . LEU A 1 90 ? -17.133 4.044 21.945 1.00 85.31 90 LEU A C 1
ATOM 676 O O . LEU A 1 90 ? -16.426 3.203 22.503 1.00 85.31 90 LEU A O 1
ATOM 680 N N . GLU A 1 91 ? -17.723 3.800 20.782 1.00 89.12 91 GLU A N 1
ATOM 681 C CA . GLU A 1 91 ? -17.553 2.533 20.078 1.00 89.12 91 GLU A CA 1
ATOM 682 C C . GLU A 1 91 ? -16.225 2.542 19.319 1.00 89.12 91 GLU A C 1
ATOM 684 O O . GLU A 1 91 ? -16.041 3.296 18.364 1.00 89.12 91 GLU A O 1
ATOM 689 N N . ILE A 1 92 ? -15.289 1.694 19.755 1.00 91.88 92 ILE A N 1
ATOM 690 C CA . ILE A 1 92 ? -13.960 1.563 19.150 1.00 91.88 92 ILE A CA 1
ATOM 691 C C . ILE A 1 92 ? -13.750 0.126 18.675 1.00 91.88 92 ILE A C 1
ATOM 693 O O . ILE A 1 92 ? -13.928 -0.819 19.450 1.00 91.88 92 ILE A O 1
ATOM 697 N N . LEU A 1 93 ? -13.315 -0.012 17.423 1.00 92.56 93 LEU A N 1
ATOM 698 C CA . LEU A 1 93 ? -12.793 -1.243 16.838 1.00 92.56 93 LEU A CA 1
ATOM 699 C C . LEU A 1 93 ? -11.322 -1.029 16.474 1.00 92.56 93 LEU A C 1
ATOM 701 O O . LEU A 1 93 ? -10.996 -0.125 15.710 1.00 92.56 93 LEU A O 1
ATOM 705 N N . VAL A 1 94 ? -10.431 -1.868 16.989 1.00 92.88 94 VAL A N 1
ATOM 706 C CA . VAL A 1 94 ? -9.011 -1.859 16.621 1.00 92.88 94 VAL A CA 1
ATOM 707 C C . VAL A 1 94 ? -8.764 -2.986 15.629 1.00 92.88 94 VAL A C 1
ATOM 709 O O . VAL A 1 94 ? -9.142 -4.130 15.867 1.00 92.88 94 VAL A O 1
ATOM 712 N N . THR A 1 95 ? -8.121 -2.673 14.512 1.00 90.06 95 THR A N 1
ATOM 713 C CA . THR A 1 95 ? -7.793 -3.632 13.457 1.00 90.06 95 THR A CA 1
ATOM 714 C C . THR A 1 95 ? -6.278 -3.781 13.363 1.00 90.06 95 THR A C 1
ATOM 716 O O . THR A 1 95 ? -5.538 -2.795 13.301 1.00 90.06 95 THR A O 1
ATOM 719 N N . ALA A 1 96 ? -5.816 -5.027 13.389 1.00 87.00 96 ALA A N 1
ATOM 720 C CA . ALA A 1 96 ? -4.413 -5.385 13.247 1.00 87.00 96 ALA A CA 1
ATOM 721 C C . ALA A 1 96 ? -4.185 -6.053 11.891 1.00 87.00 96 ALA A C 1
ATOM 723 O O . ALA A 1 96 ? -4.966 -6.915 11.486 1.00 87.00 96 ALA A O 1
ATOM 724 N N . SER A 1 97 ? -3.097 -5.675 11.223 1.00 78.50 97 SER A N 1
ATOM 725 C CA . SER A 1 97 ? -2.730 -6.182 9.895 1.00 78.50 97 SER A CA 1
ATOM 726 C C . SER A 1 97 ? -1.903 -7.474 9.934 1.00 78.50 97 SER A C 1
ATOM 728 O O . SER A 1 97 ? -1.845 -8.190 8.935 1.00 78.50 97 SER A O 1
ATOM 730 N N . THR A 1 98 ? -1.324 -7.813 11.092 1.00 76.81 98 THR A N 1
ATOM 731 C CA . THR A 1 98 ? -0.554 -9.048 11.333 1.00 76.81 98 THR A CA 1
ATOM 732 C C . THR A 1 98 ? -1.098 -9.815 12.543 1.00 76.81 98 THR A C 1
ATOM 734 O O . THR A 1 98 ? -1.711 -9.236 13.446 1.00 76.81 98 THR A O 1
ATOM 737 N N . MET A 1 99 ? -0.883 -11.131 12.576 1.00 76.88 99 MET A N 1
ATOM 738 C CA . MET A 1 99 ? -1.240 -11.988 13.709 1.00 76.88 99 MET A CA 1
ATOM 739 C C . MET A 1 99 ? -0.385 -11.682 14.937 1.00 76.88 99 MET A C 1
ATOM 741 O O . MET A 1 99 ? -0.880 -11.800 16.061 1.00 76.88 99 MET A O 1
ATOM 745 N N . LYS A 1 100 ? 0.878 -11.285 14.745 1.00 79.56 100 LYS A N 1
ATOM 746 C CA . LYS A 1 100 ? 1.736 -10.821 15.838 1.00 79.56 100 LYS A CA 1
ATOM 747 C C . LYS A 1 100 ? 1.151 -9.581 16.512 1.00 79.56 100 LYS A C 1
ATOM 749 O O . LYS A 1 100 ? 0.946 -9.605 17.724 1.00 79.56 100 LYS A O 1
ATOM 754 N N . ASP A 1 101 ? 0.823 -8.544 15.740 1.00 83.94 101 ASP A N 1
ATOM 755 C CA . ASP A 1 101 ? 0.256 -7.307 16.292 1.00 83.94 101 ASP A CA 1
ATOM 756 C C . ASP A 1 101 ? -1.121 -7.566 16.906 1.00 83.94 101 ASP A C 1
ATOM 758 O O . ASP A 1 101 ? -1.414 -7.071 17.989 1.00 83.94 101 ASP A O 1
ATOM 762 N N . TYR A 1 102 ? -1.943 -8.409 16.273 1.00 86.44 102 TYR A N 1
ATOM 763 C CA . TYR A 1 102 ? -3.231 -8.825 16.825 1.00 86.44 102 TYR A CA 1
ATOM 764 C C . TYR A 1 102 ? -3.094 -9.428 18.229 1.00 86.44 102 TYR A C 1
ATOM 766 O O . TYR A 1 102 ? -3.840 -9.046 19.129 1.00 86.44 102 TYR A O 1
ATOM 774 N N . ARG A 1 103 ? -2.147 -10.357 18.429 1.00 84.88 103 ARG A N 1
ATOM 775 C CA . ARG A 1 103 ? -1.914 -10.994 19.736 1.00 84.88 103 ARG A CA 1
ATOM 776 C C . ARG A 1 103 ? -1.489 -9.970 20.781 1.00 84.88 103 ARG A C 1
ATOM 778 O O . ARG A 1 103 ? -2.130 -9.889 21.822 1.00 84.88 103 ARG A O 1
ATOM 785 N N . VAL A 1 104 ? -0.488 -9.150 20.460 1.00 87.56 104 VAL A N 1
ATOM 786 C CA . VAL A 1 104 ? 0.023 -8.111 21.367 1.00 87.56 104 VAL A CA 1
ATOM 787 C C . VAL A 1 104 ? -1.083 -7.124 21.746 1.00 87.56 104 VAL A C 1
ATOM 789 O O . VAL A 1 104 ? -1.301 -6.858 22.922 1.00 87.56 104 VAL A O 1
ATOM 792 N N . LEU A 1 105 ? -1.833 -6.610 20.770 1.00 89.44 105 LEU A N 1
ATOM 793 C CA . LEU A 1 105 ? -2.898 -5.637 21.023 1.00 89.44 105 LEU A CA 1
ATOM 794 C C . LEU A 1 105 ? -4.056 -6.238 21.820 1.00 89.44 105 LEU A C 1
ATOM 796 O O . LEU A 1 105 ? -4.629 -5.552 22.661 1.00 89.44 105 LEU A O 1
ATOM 800 N N . ARG A 1 106 ? -4.398 -7.507 21.580 1.00 89.44 106 ARG A N 1
ATOM 801 C CA . ARG A 1 106 ? -5.438 -8.210 22.338 1.00 89.44 106 ARG A CA 1
ATOM 802 C C . ARG A 1 106 ? -5.024 -8.460 23.788 1.00 89.44 106 ARG A C 1
ATOM 804 O O . ARG A 1 106 ? -5.867 -8.366 24.672 1.00 89.44 106 ARG A O 1
ATOM 811 N N . GLU A 1 107 ? -3.755 -8.783 24.024 1.00 89.62 107 GLU A N 1
ATOM 812 C CA . GLU A 1 107 ? -3.199 -8.951 25.372 1.00 89.62 107 GLU A CA 1
ATOM 813 C C . GLU A 1 107 ? -3.158 -7.617 26.132 1.00 89.62 107 GLU A C 1
ATOM 815 O O . GLU A 1 107 ? -3.536 -7.559 27.300 1.00 89.62 107 GLU A O 1
ATOM 820 N N . GLU A 1 108 ? -2.760 -6.535 25.462 1.00 89.81 108 GLU A N 1
ATOM 821 C CA . GLU A 1 108 ? -2.637 -5.203 26.068 1.00 89.81 108 GLU A CA 1
ATOM 822 C C . GLU A 1 108 ? -3.988 -4.472 26.229 1.00 89.81 108 GLU A C 1
ATOM 824 O O . GLU A 1 108 ? -4.119 -3.598 27.088 1.00 89.81 108 GLU A O 1
ATOM 829 N N . MET A 1 109 ? -5.006 -4.807 25.425 1.00 90.44 109 MET A N 1
ATOM 830 C CA . MET A 1 109 ? -6.340 -4.184 25.448 1.00 90.44 109 MET A CA 1
ATOM 831 C C . MET A 1 109 ? -7.476 -5.227 25.452 1.00 90.44 109 MET A C 1
ATOM 833 O O . MET A 1 109 ? -8.267 -5.278 24.507 1.00 90.44 109 MET A O 1
ATOM 837 N N . PRO A 1 110 ? -7.621 -6.037 26.517 1.00 85.69 110 PRO A N 1
ATOM 838 C CA . PRO A 1 110 ? -8.596 -7.133 26.554 1.00 85.69 110 PRO A CA 1
ATOM 839 C C . PRO A 1 110 ? -10.063 -6.673 26.477 1.00 85.69 110 PRO A C 1
ATOM 841 O O . PRO A 1 110 ? -10.912 -7.423 26.003 1.00 85.69 110 PRO A O 1
ATOM 844 N N . ASP A 1 111 ? -10.356 -5.439 26.902 1.00 86.19 111 ASP A N 1
ATOM 845 C CA . ASP A 1 111 ? -11.710 -4.858 26.923 1.00 86.19 111 ASP A CA 1
ATOM 846 C C . ASP A 1 111 ? -12.076 -4.101 25.630 1.00 86.19 111 ASP A C 1
ATOM 848 O O . ASP A 1 111 ? -13.154 -3.509 25.521 1.00 86.19 111 ASP A O 1
ATOM 852 N N . VAL A 1 112 ? -11.164 -4.052 24.657 1.00 90.06 112 VAL A N 1
ATOM 853 C CA . VAL A 1 112 ? -11.376 -3.383 23.370 1.00 90.06 112 VAL A CA 1
ATOM 854 C C . VAL A 1 112 ? -11.552 -4.455 22.303 1.00 90.06 112 VAL A C 1
ATOM 856 O O . VAL A 1 112 ? -10.833 -5.451 22.282 1.00 90.06 112 VAL A O 1
ATOM 859 N N . ASN A 1 113 ? -12.499 -4.252 21.385 1.00 89.69 113 ASN A N 1
ATOM 860 C CA . ASN A 1 113 ? -12.656 -5.154 20.251 1.00 89.69 113 ASN A CA 1
ATOM 861 C C . ASN A 1 113 ? -11.438 -5.010 19.336 1.00 89.69 113 ASN A C 1
ATOM 863 O O . ASN A 1 113 ? -11.342 -4.055 18.566 1.00 89.69 113 ASN A O 1
ATOM 867 N N . VAL A 1 114 ? -10.506 -5.954 19.442 1.00 90.94 114 VAL A N 1
ATOM 868 C CA . VAL A 1 114 ? -9.369 -6.092 18.534 1.00 90.94 114 VAL A CA 1
ATOM 869 C C . VAL A 1 114 ? -9.694 -7.201 17.542 1.00 90.94 114 VAL A C 1
ATOM 871 O O . VAL A 1 114 ? -10.022 -8.320 17.942 1.00 90.94 114 VAL A O 1
ATOM 874 N N . VAL A 1 115 ? -9.595 -6.906 16.250 1.00 89.00 115 VAL A N 1
ATOM 875 C CA . VAL A 1 115 ? -9.817 -7.868 15.167 1.00 89.00 115 VAL A CA 1
ATOM 876 C C . VAL A 1 115 ? -8.589 -7.961 14.279 1.00 89.00 115 VAL A C 1
ATOM 878 O O . VAL A 1 115 ? -7.900 -6.976 14.013 1.00 89.00 115 VAL A O 1
ATOM 881 N N . TYR A 1 116 ? -8.303 -9.174 13.825 1.00 84.69 116 TYR A N 1
ATOM 882 C CA . TYR A 1 116 ? -7.265 -9.405 12.838 1.00 84.69 116 TYR A CA 1
ATOM 883 C C . TYR A 1 116 ? -7.869 -9.264 11.447 1.00 84.69 116 TYR A C 1
ATOM 885 O O . TYR A 1 116 ? -8.729 -10.055 11.064 1.00 84.69 116 TYR A O 1
ATOM 893 N N . ILE A 1 117 ? -7.412 -8.265 10.703 1.00 77.31 117 ILE A N 1
ATOM 894 C CA . ILE A 1 117 ? -7.793 -8.064 9.313 1.00 77.31 117 ILE A CA 1
ATOM 895 C C . ILE A 1 117 ? -6.509 -8.129 8.508 1.00 77.31 117 ILE A C 1
ATOM 897 O O . ILE A 1 117 ? -5.752 -7.156 8.511 1.00 77.31 117 ILE A O 1
ATOM 901 N N . PRO A 1 118 ? -6.230 -9.251 7.825 1.00 67.81 118 PRO A N 1
ATOM 902 C CA . PRO A 1 118 ? -5.128 -9.262 6.893 1.00 67.81 118 PRO A CA 1
ATOM 903 C C . PRO A 1 118 ? -5.452 -8.250 5.806 1.00 67.81 118 PRO A C 1
ATOM 905 O O . PRO A 1 118 ? -6.326 -8.469 4.965 1.00 67.81 118 PRO A O 1
ATOM 908 N N . LEU A 1 119 ? -4.751 -7.124 5.836 1.00 62.88 119 LEU A N 1
ATOM 909 C CA . LEU A 1 119 ? -4.768 -6.188 4.733 1.00 62.88 119 LEU A CA 1
ATOM 910 C C . LEU A 1 119 ? -3.937 -6.834 3.625 1.00 62.88 119 LEU A C 1
ATOM 912 O O . LEU A 1 119 ? -2.732 -6.652 3.493 1.00 62.88 119 LEU A O 1
ATOM 916 N N . HIS A 1 120 ? -4.595 -7.698 2.876 1.00 54.97 120 HIS A N 1
ATOM 917 C CA . HIS A 1 120 ? -4.140 -8.186 1.597 1.00 54.97 120 HIS A CA 1
ATOM 918 C C . HIS A 1 120 ? -4.879 -7.333 0.577 1.00 54.97 120 HIS A C 1
ATOM 920 O O . HIS A 1 120 ? -6.108 -7.389 0.510 1.00 54.97 120 HIS A O 1
ATOM 926 N N . ALA A 1 121 ? -4.172 -6.505 -0.197 1.00 43.62 121 ALA A N 1
ATOM 927 C CA . ALA A 1 121 ? -4.796 -6.050 -1.432 1.00 43.62 121 ALA A CA 1
ATOM 928 C C . ALA A 1 121 ? -5.170 -7.297 -2.250 1.00 43.62 121 ALA A C 1
ATO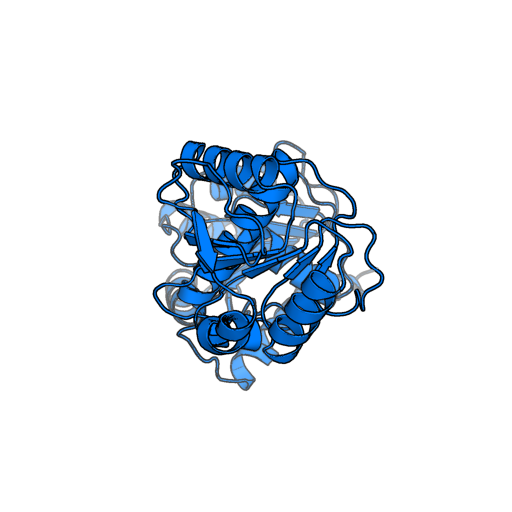M 930 O O . ALA A 1 121 ? -4.458 -8.308 -2.187 1.00 43.62 121 ALA A O 1
ATOM 931 N N . PRO A 1 122 ? -6.256 -7.274 -3.030 1.00 39.75 122 PRO A N 1
ATOM 932 C CA . PRO A 1 122 ? -6.397 -8.268 -4.079 1.00 39.75 122 PRO A CA 1
ATOM 933 C C . PRO A 1 122 ? -5.101 -8.254 -4.931 1.00 39.75 122 PRO A C 1
ATOM 935 O O . PRO A 1 122 ? -4.423 -7.238 -5.059 1.00 39.75 122 PRO A O 1
ATOM 938 N N . GLY A 1 123 ? -4.608 -9.427 -5.331 1.00 42.00 123 GLY A N 1
ATOM 939 C CA . GLY A 1 123 ? -3.272 -9.538 -5.933 1.00 42.00 123 GLY A CA 1
ATOM 940 C C . GLY A 1 123 ? -2.074 -9.409 -4.973 1.00 42.00 123 GLY A C 1
ATOM 941 O O . GLY A 1 123 ? -0.945 -9.491 -5.434 1.00 42.00 123 GLY A O 1
ATOM 942 N N . SER A 1 124 ? -2.238 -9.282 -3.649 1.00 44.91 124 SER A N 1
ATOM 943 C CA . SER A 1 124 ? -1.088 -9.218 -2.724 1.00 44.91 124 SER A CA 1
ATOM 944 C C . SER A 1 124 ? -0.361 -10.552 -2.552 1.00 44.91 124 SER A C 1
ATOM 946 O O . SER A 1 124 ? 0.820 -10.554 -2.222 1.00 44.91 124 SER A O 1
ATOM 948 N N . SER A 1 125 ? -1.040 -11.691 -2.755 1.00 46.72 125 SER A N 1
ATOM 949 C CA . SER A 1 125 ? -0.369 -12.996 -2.859 1.00 46.72 125 SER A CA 1
ATOM 950 C C . SER A 1 125 ? 0.559 -13.006 -4.062 1.00 46.72 125 SER A C 1
ATOM 952 O O . SER A 1 125 ? 1.699 -13.424 -3.933 1.00 46.72 125 SER A O 1
ATOM 954 N N . VAL A 1 126 ? 0.086 -12.441 -5.177 1.00 46.25 126 VAL A N 1
ATOM 955 C CA . VAL A 1 126 ? 0.882 -12.201 -6.373 1.00 46.25 126 VAL A CA 1
ATOM 956 C C . VAL A 1 126 ? 2.032 -11.267 -5.993 1.00 46.25 126 VAL A C 1
ATOM 958 O O . VAL A 1 126 ? 3.143 -11.752 -5.905 1.00 46.25 126 VAL A O 1
ATOM 961 N N . MET A 1 127 ? 1.798 -10.015 -5.575 1.00 48.38 127 MET A N 1
ATOM 962 C CA . MET A 1 127 ? 2.858 -9.049 -5.212 1.00 48.38 127 MET A CA 1
ATOM 963 C C . MET A 1 127 ? 3.899 -9.550 -4.194 1.00 48.38 127 MET A C 1
ATOM 965 O O . MET A 1 127 ? 5.062 -9.173 -4.296 1.00 48.38 127 MET A O 1
ATOM 969 N N . ARG A 1 128 ? 3.515 -10.398 -3.232 1.00 51.22 128 ARG A N 1
ATOM 970 C CA . ARG A 1 128 ? 4.441 -11.059 -2.296 1.00 51.22 128 ARG A CA 1
ATOM 971 C C . ARG A 1 128 ? 5.290 -12.135 -2.977 1.00 51.22 128 ARG A C 1
ATOM 973 O O . ARG A 1 128 ? 6.472 -12.262 -2.676 1.00 51.22 128 ARG A O 1
ATOM 980 N N . ASP A 1 129 ? 4.696 -12.930 -3.858 1.00 48.25 129 ASP A N 1
ATOM 981 C CA . ASP A 1 129 ? 5.392 -13.997 -4.581 1.00 48.25 129 ASP A CA 1
ATOM 982 C C . ASP A 1 129 ? 6.270 -13.422 -5.724 1.00 48.25 129 ASP A C 1
ATOM 984 O O . ASP A 1 129 ? 7.118 -14.117 -6.279 1.00 48.25 129 ASP A O 1
ATOM 988 N N . LEU A 1 130 ? 6.136 -12.122 -6.024 1.00 50.75 130 LEU A N 1
ATOM 989 C CA . LEU A 1 130 ? 6.942 -11.381 -6.999 1.00 50.75 130 LEU A CA 1
ATOM 990 C C . LEU A 1 130 ? 8.276 -10.833 -6.475 1.00 50.75 130 LEU A C 1
ATOM 992 O O . LEU A 1 130 ? 8.890 -10.041 -7.183 1.00 50.75 130 LEU A O 1
ATOM 996 N N . LEU A 1 131 ? 8.738 -11.202 -5.280 1.00 51.75 131 LEU A N 1
ATOM 997 C CA . LEU A 1 131 ? 9.872 -10.544 -4.615 1.00 51.75 131 LEU A CA 1
ATOM 998 C C . LEU A 1 131 ? 11.210 -11.292 -4.808 1.00 51.75 131 LEU A C 1
ATOM 1000 O O . LEU A 1 131 ? 11.547 -12.131 -3.970 1.00 51.75 131 LEU A O 1
ATOM 1004 N N . PRO A 1 132 ? 12.025 -11.015 -5.846 1.00 47.47 132 PRO A N 1
ATOM 1005 C CA . PRO A 1 132 ? 13.450 -11.305 -5.776 1.00 47.47 132 PRO A CA 1
ATOM 1006 C C . PRO A 1 132 ? 14.130 -10.344 -4.786 1.00 47.47 132 PRO A C 1
ATOM 1008 O O . PRO A 1 132 ? 13.733 -9.189 -4.642 1.00 47.47 132 PRO A O 1
ATOM 1011 N N . SER A 1 133 ? 15.182 -10.824 -4.128 1.00 42.06 133 SER A N 1
ATOM 1012 C CA . SER A 1 133 ? 15.962 -10.094 -3.118 1.00 42.06 133 SER A CA 1
ATOM 1013 C C . SER A 1 133 ? 16.671 -8.835 -3.645 1.00 42.06 133 SER A C 1
ATOM 1015 O O . SER A 1 133 ? 17.002 -7.968 -2.844 1.00 42.06 133 SER A O 1
ATOM 1017 N N . ASP A 1 134 ? 16.871 -8.731 -4.967 1.00 45.94 134 ASP A N 1
ATOM 1018 C CA . ASP A 1 134 ? 17.816 -7.802 -5.616 1.00 45.94 134 ASP A CA 1
ATOM 1019 C C . ASP A 1 134 ? 17.231 -7.104 -6.862 1.00 45.94 134 ASP A C 1
ATOM 1021 O O . ASP A 1 134 ? 17.933 -6.857 -7.844 1.00 45.94 134 ASP A O 1
ATOM 1025 N N . GLY A 1 135 ? 15.915 -6.903 -6.915 1.00 55.69 135 GLY A N 1
ATOM 1026 C CA . GLY A 1 135 ? 15.274 -6.647 -8.201 1.00 55.69 135 GLY A CA 1
ATOM 1027 C C . GLY A 1 135 ? 15.362 -5.224 -8.762 1.00 55.69 135 GLY A C 1
ATOM 1028 O O . GLY A 1 135 ? 15.397 -4.242 -8.025 1.00 55.69 135 GLY A O 1
ATOM 1029 N N . GLY A 1 136 ? 15.362 -5.135 -10.097 1.00 69.56 136 GLY A N 1
ATOM 1030 C CA . GLY A 1 136 ? 15.452 -3.889 -10.869 1.00 69.56 136 GLY A CA 1
ATOM 1031 C C . GLY A 1 136 ? 14.127 -3.430 -11.494 1.00 69.56 136 GLY A C 1
ATOM 1032 O O . GLY A 1 136 ? 13.133 -4.163 -11.510 1.00 69.56 136 GLY A O 1
ATOM 1033 N N . ILE A 1 137 ? 14.130 -2.207 -12.021 1.00 76.12 137 ILE A N 1
ATOM 1034 C CA . ILE A 1 137 ? 13.064 -1.593 -12.816 1.00 76.12 137 ILE A CA 1
ATOM 1035 C C . ILE A 1 137 ? 13.363 -1.860 -14.288 1.00 76.12 137 ILE A C 1
ATOM 1037 O O . ILE A 1 137 ? 14.396 -1.432 -14.788 1.00 76.12 137 ILE A O 1
ATOM 1041 N N . ALA A 1 138 ? 12.474 -2.549 -14.993 1.00 76.44 138 ALA A N 1
ATOM 1042 C CA . ALA A 1 138 ? 12.594 -2.729 -16.435 1.00 76.44 138 ALA A CA 1
ATOM 1043 C C . ALA A 1 138 ? 11.961 -1.560 -17.177 1.00 76.44 138 ALA A C 1
ATOM 1045 O O . ALA A 1 138 ? 10.838 -1.187 -16.856 1.00 76.44 138 ALA A O 1
ATOM 1046 N N . THR A 1 139 ? 12.637 -1.034 -18.191 1.00 74.88 139 THR A N 1
ATOM 1047 C CA . THR A 1 139 ? 12.085 -0.005 -19.075 1.00 74.88 139 THR A CA 1
ATOM 1048 C C . THR A 1 139 ? 12.456 -0.267 -20.529 1.00 74.88 139 THR A C 1
ATOM 1050 O O . THR A 1 139 ? 13.514 -0.827 -20.809 1.00 74.88 139 THR A O 1
ATOM 1053 N N . HIS A 1 140 ? 11.581 0.130 -21.448 1.00 73.19 140 HIS A N 1
ATOM 1054 C CA . HIS A 1 140 ? 11.908 0.297 -22.860 1.00 73.19 140 HIS A CA 1
ATOM 1055 C C . HIS A 1 140 ? 11.569 1.738 -23.240 1.00 73.19 140 HIS A C 1
ATOM 1057 O O . HIS A 1 140 ? 10.417 2.162 -23.117 1.00 73.19 140 HIS A O 1
ATOM 1063 N N . SER A 1 141 ? 12.580 2.497 -23.657 1.00 72.06 141 SER A N 1
ATOM 1064 C CA . SER A 1 141 ? 12.392 3.815 -24.256 1.00 72.06 141 SER A CA 1
ATOM 1065 C C . SER A 1 141 ? 13.591 4.209 -25.097 1.00 72.06 141 SER A C 1
ATOM 1067 O O . SER A 1 141 ? 14.734 4.093 -24.651 1.00 72.06 141 SER A O 1
ATOM 1069 N N . ASP A 1 142 ? 13.323 4.763 -26.274 1.00 68.38 142 ASP A N 1
ATOM 1070 C CA . ASP A 1 142 ? 14.341 5.462 -27.061 1.00 68.38 142 ASP A CA 1
ATOM 1071 C C . ASP A 1 142 ? 14.662 6.861 -26.492 1.00 68.38 142 ASP A C 1
ATOM 1073 O O . ASP A 1 142 ? 15.645 7.492 -26.888 1.00 68.38 142 ASP A O 1
ATOM 1077 N N . GLU A 1 143 ? 13.869 7.349 -25.531 1.00 74.56 143 GLU A N 1
ATOM 1078 C CA . GLU A 1 143 ? 14.067 8.620 -24.827 1.00 74.56 143 GLU A CA 1
ATOM 1079 C C . GLU A 1 143 ? 14.967 8.439 -23.596 1.00 74.56 143 GLU A C 1
ATOM 1081 O O . GLU A 1 143 ? 14.570 8.675 -22.452 1.00 74.56 143 GLU A O 1
ATOM 1086 N N . CYS A 1 144 ? 16.217 8.040 -23.827 1.00 74.69 144 CYS A N 1
ATOM 1087 C CA . CYS A 1 144 ? 17.198 7.787 -22.768 1.00 74.69 144 CYS A CA 1
ATOM 1088 C C . CYS A 1 144 ? 17.362 8.932 -21.751 1.00 74.69 144 CYS A C 1
ATOM 1090 O O . CYS A 1 144 ? 17.613 8.665 -20.578 1.00 74.69 144 CYS A O 1
ATOM 1092 N N . GLY A 1 145 ? 17.181 10.193 -22.164 1.00 76.81 145 GLY A N 1
ATOM 1093 C CA . GLY A 1 145 ? 17.231 11.346 -21.257 1.00 76.81 145 GLY A CA 1
ATOM 1094 C C . GLY A 1 145 ? 16.216 11.248 -20.115 1.00 76.81 145 GLY A C 1
ATOM 1095 O O . GLY A 1 145 ? 16.583 11.415 -18.956 1.00 76.81 145 GLY A O 1
ATOM 1096 N N . ARG A 1 146 ? 14.975 10.843 -20.412 1.00 80.62 146 ARG A N 1
ATOM 1097 C CA . ARG A 1 146 ? 13.926 10.701 -19.391 1.00 80.62 146 ARG A CA 1
ATOM 1098 C C . ARG A 1 146 ? 14.229 9.582 -18.405 1.00 80.62 146 ARG A C 1
ATOM 1100 O O . ARG A 1 146 ? 13.966 9.736 -17.220 1.00 80.62 146 ARG A O 1
ATOM 1107 N N . ILE A 1 147 ? 14.798 8.466 -18.865 1.00 81.31 147 ILE A N 1
ATOM 1108 C CA . ILE A 1 147 ? 15.188 7.358 -17.975 1.00 81.31 147 ILE A CA 1
ATOM 1109 C C . ILE A 1 147 ? 16.234 7.833 -16.956 1.00 81.31 147 ILE A C 1
ATOM 1111 O O . ILE A 1 147 ? 16.155 7.501 -15.774 1.00 81.31 147 ILE A O 1
ATOM 1115 N N . VAL A 1 148 ? 17.203 8.623 -17.415 1.00 83.69 148 VAL A N 1
ATOM 1116 C CA . VAL A 1 148 ? 18.289 9.151 -16.583 1.00 83.69 148 VAL A CA 1
ATOM 1117 C C . VAL A 1 148 ? 17.775 10.199 -15.602 1.00 83.69 148 VAL A C 1
ATOM 1119 O O . VAL A 1 148 ? 18.157 10.168 -14.437 1.00 83.69 148 VAL A O 1
ATOM 1122 N N . GLU A 1 149 ? 16.882 11.083 -16.044 1.00 85.31 149 GLU A N 1
ATOM 1123 C CA . GLU A 1 149 ? 16.222 12.066 -15.179 1.00 85.31 149 GLU A CA 1
ATOM 1124 C C . GLU A 1 149 ? 15.405 11.379 -14.077 1.00 85.31 149 GLU A C 1
ATOM 1126 O O . GLU A 1 149 ? 15.549 11.722 -12.908 1.00 85.31 149 GLU A O 1
ATOM 1131 N N . VAL A 1 150 ? 14.641 10.329 -14.409 1.00 86.19 150 VAL A N 1
ATOM 1132 C CA . VAL A 1 150 ? 13.922 9.516 -13.410 1.00 86.19 150 VAL A CA 1
ATOM 1133 C C . VAL A 1 150 ? 14.892 8.879 -12.417 1.00 86.19 150 VAL A C 1
ATOM 1135 O O . VAL A 1 150 ? 14.623 8.885 -11.218 1.00 86.19 150 VAL A O 1
ATOM 1138 N N . ALA A 1 151 ? 16.023 8.338 -12.882 1.00 82.56 151 ALA A N 1
ATOM 1139 C CA . ALA A 1 151 ? 17.043 7.787 -11.990 1.00 82.56 151 ALA A CA 1
ATOM 1140 C C . ALA A 1 151 ? 17.594 8.854 -11.028 1.00 82.56 151 ALA A C 1
ATOM 1142 O O . ALA A 1 151 ? 17.768 8.565 -9.846 1.00 82.56 151 ALA A O 1
AT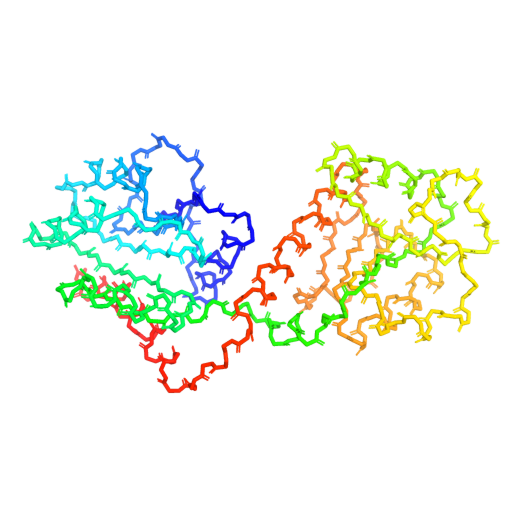OM 1143 N N . GLY A 1 152 ? 17.819 10.076 -11.520 1.00 82.50 152 GLY A N 1
ATOM 1144 C CA . GLY A 1 152 ? 18.280 11.210 -10.719 1.00 82.50 152 GLY A CA 1
ATOM 1145 C C . GLY A 1 152 ? 17.269 11.648 -9.657 1.00 82.50 152 GLY A C 1
ATOM 1146 O O . GLY A 1 152 ? 17.643 11.813 -8.500 1.00 82.50 152 GLY A O 1
ATOM 1147 N N . GLU A 1 153 ? 15.986 11.765 -10.009 1.00 84.94 153 GLU A N 1
ATOM 1148 C CA . GLU A 1 153 ? 14.921 12.100 -9.047 1.00 84.94 153 GLU A CA 1
ATOM 1149 C C . GLU A 1 153 ? 14.769 11.033 -7.957 1.00 84.94 153 GLU A C 1
ATOM 1151 O O . GLU A 1 153 ? 14.562 11.329 -6.778 1.00 84.94 153 GLU A O 1
ATOM 1156 N N . LEU A 1 154 ? 14.917 9.764 -8.335 1.00 81.69 154 LEU A N 1
ATOM 1157 C CA . LEU A 1 154 ? 14.913 8.651 -7.396 1.00 81.69 154 LEU A CA 1
ATOM 1158 C C . LEU A 1 154 ? 16.127 8.702 -6.449 1.00 81.69 154 LEU A C 1
ATOM 1160 O O . LEU A 1 154 ? 15.965 8.577 -5.232 1.00 81.69 154 LEU A O 1
ATOM 1164 N N . GLU A 1 155 ? 17.325 8.958 -6.974 1.00 79.56 155 GLU A N 1
ATOM 1165 C CA . GLU A 1 155 ? 18.545 9.103 -6.171 1.00 79.56 155 GLU A CA 1
ATOM 1166 C C . GLU A 1 155 ? 18.468 10.303 -5.216 1.00 79.56 155 GLU A C 1
ATOM 1168 O O . GLU A 1 155 ? 18.872 10.198 -4.055 1.00 79.56 155 GLU A O 1
ATOM 1173 N N . ALA A 1 156 ? 17.878 11.420 -5.654 1.00 80.94 156 ALA A N 1
ATOM 1174 C CA . ALA A 1 156 ? 17.704 12.625 -4.844 1.00 80.94 156 ALA A CA 1
ATOM 1175 C C . ALA A 1 156 ? 16.893 12.375 -3.558 1.00 80.94 156 ALA A C 1
ATOM 1177 O O . ALA A 1 156 ? 17.102 13.051 -2.548 1.00 80.94 156 ALA A O 1
ATOM 1178 N N . VAL A 1 157 ? 16.010 11.370 -3.560 1.00 75.62 157 VAL A N 1
ATOM 1179 C CA . VAL A 1 157 ? 15.244 10.944 -2.377 1.00 75.62 157 VAL A CA 1
ATOM 1180 C C . VAL A 1 157 ? 15.854 9.734 -1.656 1.00 75.62 157 VAL A C 1
ATOM 1182 O O . VAL A 1 157 ? 15.221 9.145 -0.776 1.00 75.62 157 VAL A O 1
ATOM 1185 N N . GLY A 1 158 ? 17.086 9.356 -2.007 1.00 64.88 158 GLY A N 1
ATOM 1186 C CA . GLY A 1 158 ? 17.811 8.222 -1.432 1.00 64.88 158 GLY A CA 1
ATOM 1187 C C . GLY A 1 158 ? 17.302 6.854 -1.895 1.00 64.88 158 GLY A C 1
ATOM 1188 O O . GLY A 1 158 ? 17.588 5.846 -1.245 1.00 64.88 158 GLY A O 1
ATOM 1189 N N . PHE A 1 159 ? 16.530 6.802 -2.984 1.00 73.00 159 PHE A N 1
ATOM 1190 C CA . PHE A 1 159 ? 16.114 5.559 -3.621 1.00 73.00 159 PHE A CA 1
ATOM 1191 C C . PHE A 1 159 ? 17.115 5.197 -4.723 1.00 73.00 159 PHE A C 1
ATOM 1193 O O . PHE A 1 159 ? 17.304 5.954 -5.664 1.00 73.00 159 PHE A O 1
ATOM 1200 N N . ASN A 1 160 ? 17.736 4.022 -4.622 1.00 69.44 160 ASN A N 1
ATOM 1201 C CA . ASN A 1 160 ? 18.763 3.568 -5.563 1.00 69.44 160 ASN A CA 1
ATOM 1202 C C . ASN A 1 160 ? 18.206 2.451 -6.462 1.00 69.44 160 ASN A C 1
ATOM 1204 O O . ASN A 1 160 ? 18.363 1.271 -6.129 1.00 69.44 160 ASN A O 1
ATOM 1208 N N . PRO A 1 161 ? 17.501 2.777 -7.561 1.00 70.62 161 PRO A N 1
ATOM 1209 C CA . PRO A 1 161 ? 16.977 1.771 -8.473 1.00 70.62 161 PRO A CA 1
ATOM 1210 C C . PRO A 1 161 ? 18.105 1.154 -9.300 1.00 70.62 161 PRO A C 1
ATOM 1212 O O . PRO A 1 161 ? 18.994 1.856 -9.764 1.00 70.62 161 PRO A O 1
ATOM 1215 N N . LEU A 1 162 ? 18.020 -0.140 -9.595 1.00 75.19 162 LEU A N 1
ATOM 1216 C CA . LEU A 1 162 ? 18.683 -0.677 -10.781 1.00 75.19 162 LEU A CA 1
ATOM 1217 C C . LEU A 1 162 ? 17.700 -0.571 -11.945 1.00 75.19 162 LEU A C 1
ATOM 1219 O O . LEU A 1 162 ? 16.727 -1.320 -11.979 1.00 75.19 162 LEU A O 1
ATOM 1223 N N . ILE A 1 163 ? 17.920 0.348 -12.877 1.00 79.25 163 ILE A N 1
ATOM 1224 C CA . ILE A 1 163 ? 17.102 0.499 -14.078 1.00 79.25 163 ILE A CA 1
ATOM 1225 C C . ILE A 1 163 ? 17.737 -0.286 -15.217 1.00 79.25 163 ILE A C 1
ATOM 1227 O O . ILE A 1 163 ? 18.869 -0.048 -15.624 1.00 79.25 163 ILE A O 1
ATOM 1231 N N . VAL A 1 164 ? 16.976 -1.227 -15.744 1.00 77.88 164 VAL A N 1
ATOM 1232 C CA . VAL A 1 164 ? 17.349 -2.078 -16.859 1.00 77.88 164 VAL A CA 1
ATOM 1233 C C . VAL A 1 164 ? 16.642 -1.537 -18.093 1.00 77.88 164 VAL A C 1
ATOM 1235 O O . VAL A 1 164 ? 15.437 -1.737 -18.249 1.00 77.88 164 VAL A O 1
ATOM 1238 N N . ASN A 1 165 ? 17.377 -0.807 -18.931 1.00 79.19 165 ASN A N 1
ATOM 1239 C CA . ASN A 1 165 ? 16.859 -0.291 -20.188 1.00 79.19 165 ASN A CA 1
ATOM 1240 C C . ASN A 1 165 ? 17.085 -1.303 -21.309 1.00 79.19 165 ASN A C 1
ATOM 1242 O O . ASN A 1 165 ? 18.213 -1.703 -21.603 1.00 79.19 165 ASN A O 1
ATOM 1246 N N . PHE A 1 166 ? 15.997 -1.685 -21.953 1.00 75.12 166 PHE A N 1
ATOM 1247 C CA . PHE A 1 166 ? 16.004 -2.548 -23.116 1.00 75.12 166 PHE A CA 1
ATOM 1248 C C . PHE A 1 166 ? 15.780 -1.668 -24.339 1.00 75.12 166 PHE A C 1
ATOM 1250 O O . PHE A 1 166 ? 14.661 -1.572 -24.802 1.00 75.12 166 PHE A O 1
ATOM 1257 N N . SER A 1 167 ? 16.802 -0.976 -24.838 1.00 70.19 167 SER A N 1
ATOM 1258 C CA . SER A 1 167 ? 16.735 -0.257 -26.121 1.00 70.19 167 SER A CA 1
ATOM 1259 C C . SER A 1 167 ? 17.943 -0.642 -26.968 1.00 70.19 167 SER A C 1
ATOM 1261 O O . SER A 1 167 ? 19.004 -0.982 -26.441 1.00 70.19 167 SER A O 1
ATOM 1263 N N . GLU A 1 168 ? 17.785 -0.590 -28.290 1.00 60.56 168 GLU A N 1
ATOM 1264 C CA . GLU A 1 168 ? 18.897 -0.733 -29.236 1.00 60.56 168 GLU A CA 1
ATOM 1265 C C . GLU A 1 168 ? 19.869 0.457 -29.162 1.00 60.56 168 GLU A C 1
ATOM 1267 O O . GLU A 1 168 ? 21.016 0.353 -29.598 1.00 60.56 168 GLU A O 1
ATOM 1272 N N . LYS A 1 169 ? 19.432 1.589 -28.593 1.00 65.69 169 LYS A N 1
ATOM 1273 C CA . LYS A 1 169 ? 20.273 2.758 -28.343 1.00 65.69 169 LYS A CA 1
ATOM 1274 C C . LYS A 1 169 ? 20.813 2.712 -26.922 1.00 65.69 169 LYS A C 1
ATOM 1276 O O . LYS A 1 169 ? 20.055 2.719 -25.954 1.00 65.69 169 LYS A O 1
ATOM 1281 N N . GLU A 1 170 ? 22.137 2.727 -26.795 1.00 65.62 170 GLU A N 1
ATOM 1282 C CA . GLU A 1 170 ? 22.770 2.917 -25.495 1.00 65.62 170 GLU A CA 1
ATOM 1283 C C . GLU A 1 170 ? 22.365 4.275 -24.921 1.00 65.62 170 GLU A C 1
ATOM 1285 O O . GLU A 1 170 ? 22.590 5.323 -25.535 1.00 65.62 170 GLU A O 1
ATOM 1290 N N . CYS A 1 171 ? 21.807 4.271 -23.710 1.00 67.81 171 CYS A N 1
ATOM 1291 C CA . CYS A 1 171 ? 21.723 5.498 -22.940 1.00 67.81 171 CYS A CA 1
ATOM 1292 C C . CYS A 1 171 ? 23.145 5.950 -22.624 1.00 67.81 171 CYS A C 1
ATOM 1294 O O . CYS A 1 171 ? 23.822 5.357 -21.789 1.00 67.81 171 CYS A O 1
ATOM 1296 N N . SER A 1 172 ? 23.598 7.003 -23.301 1.00 56.06 172 SER A N 1
ATOM 1297 C CA . SER A 1 172 ? 24.944 7.573 -23.192 1.00 56.06 172 SER A CA 1
ATOM 1298 C C . SER A 1 172 ? 25.202 8.297 -21.861 1.00 56.06 172 SER A C 1
ATOM 1300 O O . SER A 1 172 ? 25.995 9.234 -21.807 1.00 56.06 172 SER A O 1
ATOM 1302 N N . ALA A 1 173 ? 24.514 7.915 -20.785 1.00 55.09 173 ALA A N 1
ATOM 1303 C CA . ALA A 1 173 ? 24.569 8.592 -19.501 1.00 55.09 173 ALA A CA 1
ATOM 1304 C C . ALA A 1 173 ? 25.315 7.755 -18.462 1.00 55.09 173 ALA A C 1
ATOM 1306 O O . ALA A 1 173 ? 25.017 6.588 -18.232 1.00 55.09 173 ALA A O 1
ATOM 1307 N N . SER A 1 174 ? 26.253 8.411 -17.786 1.00 55.75 174 SER A N 1
ATOM 1308 C CA . SER A 1 174 ? 27.129 7.918 -16.721 1.00 55.75 174 SER A CA 1
ATOM 1309 C C . SER A 1 174 ? 26.415 7.586 -15.400 1.00 55.75 174 SER A C 1
ATOM 1311 O O . SER A 1 174 ? 27.024 7.704 -14.338 1.00 55.75 174 SER A O 1
ATOM 1313 N N . SER A 1 175 ? 25.128 7.231 -15.433 1.00 66.38 175 SER A N 1
ATOM 1314 C CA . SER A 1 175 ? 24.404 6.839 -14.225 1.00 66.38 175 SER A CA 1
ATOM 1315 C C . SER A 1 175 ? 24.721 5.375 -13.910 1.00 66.38 175 SER A C 1
ATOM 1317 O O . SER A 1 175 ? 24.369 4.505 -14.709 1.00 66.38 175 SER A O 1
ATOM 1319 N N . PRO A 1 176 ? 25.357 5.062 -12.764 1.00 64.62 176 PRO A N 1
ATOM 1320 C CA . PRO A 1 176 ? 25.683 3.681 -12.390 1.00 64.62 176 PRO A CA 1
ATOM 1321 C C . PRO A 1 176 ? 24.428 2.823 -12.159 1.00 64.62 176 PRO A C 1
ATOM 1323 O O . PRO A 1 176 ? 24.510 1.600 -12.065 1.00 64.62 176 PRO A O 1
ATOM 1326 N N . TRP A 1 177 ? 23.272 3.477 -12.068 1.00 72.50 177 TRP A N 1
ATOM 1327 C CA . TRP A 1 177 ? 21.962 2.895 -11.836 1.00 72.50 177 TRP A CA 1
ATOM 1328 C C . TRP A 1 177 ? 21.297 2.386 -13.117 1.00 72.50 177 TRP A C 1
ATOM 1330 O O . TRP A 1 177 ? 20.357 1.603 -13.025 1.00 72.50 177 TRP A O 1
ATOM 1340 N N . VAL A 1 178 ? 21.757 2.803 -14.304 1.00 74.56 178 VAL A N 1
ATOM 1341 C CA . VAL A 1 178 ? 21.157 2.420 -15.590 1.00 74.56 178 VAL A CA 1
ATOM 1342 C C . VAL A 1 178 ? 22.055 1.415 -16.305 1.00 74.56 178 VAL A C 1
ATOM 1344 O O . VAL A 1 178 ? 23.197 1.715 -16.642 1.00 74.56 178 VAL A O 1
ATOM 1347 N N . ILE A 1 179 ? 21.523 0.227 -16.583 1.00 74.06 179 ILE A N 1
ATOM 1348 C CA . ILE A 1 179 ? 22.180 -0.783 -17.415 1.00 74.06 179 ILE A CA 1
ATOM 1349 C C . ILE A 1 179 ? 21.394 -0.974 -18.710 1.00 74.06 179 ILE A C 1
ATOM 1351 O O . ILE A 1 179 ? 20.182 -1.180 -18.683 1.00 74.06 179 ILE A O 1
ATOM 1355 N N . ASN A 1 180 ? 22.085 -0.912 -19.849 1.00 72.31 180 ASN A N 1
ATOM 1356 C CA . ASN A 1 180 ? 21.498 -1.241 -21.145 1.00 72.31 180 ASN A CA 1
ATOM 1357 C C . ASN A 1 180 ? 21.694 -2.734 -21.421 1.00 72.31 180 ASN A C 1
ATOM 1359 O O . ASN A 1 180 ? 22.777 -3.278 -21.195 1.00 72.31 180 ASN A O 1
ATOM 1363 N N . VAL A 1 181 ? 20.657 -3.402 -21.909 1.00 70.38 181 VAL A N 1
ATOM 1364 C CA . VAL A 1 181 ? 20.687 -4.837 -22.217 1.00 70.38 181 VAL A CA 1
ATOM 1365 C C . VAL A 1 181 ? 19.908 -5.124 -23.494 1.00 70.38 181 VAL A C 1
ATOM 1367 O O . VAL A 1 181 ? 18.858 -4.540 -23.748 1.00 70.38 181 VAL A O 1
ATOM 1370 N N . ALA A 1 182 ? 20.417 -6.062 -24.291 1.00 65.88 182 ALA A N 1
ATOM 1371 C CA . ALA A 1 182 ? 19.759 -6.490 -25.519 1.00 65.88 182 ALA A CA 1
ATOM 1372 C C . ALA A 1 182 ? 18.416 -7.188 -25.234 1.00 65.88 182 ALA A C 1
ATOM 1374 O O . ALA A 1 182 ? 18.255 -7.888 -24.227 1.00 65.88 182 ALA A O 1
ATOM 1375 N N . THR A 1 183 ? 17.467 -7.032 -26.156 1.00 62.03 183 THR A N 1
ATOM 1376 C CA . THR A 1 183 ? 16.070 -7.491 -26.059 1.00 62.03 183 THR A CA 1
ATOM 1377 C C . THR A 1 183 ? 15.921 -8.996 -25.796 1.00 62.03 183 THR A C 1
ATOM 1379 O O . THR A 1 183 ? 15.067 -9.391 -25.003 1.00 62.03 183 THR A O 1
ATOM 1382 N N . ASP A 1 184 ? 16.810 -9.842 -26.323 1.00 58.53 184 ASP A N 1
ATOM 1383 C CA . ASP A 1 184 ? 16.792 -11.297 -26.075 1.00 58.53 184 ASP A CA 1
ATOM 1384 C C . ASP A 1 184 ? 17.048 -11.671 -24.599 1.00 58.53 184 ASP A C 1
ATOM 1386 O O . ASP A 1 184 ? 16.686 -12.755 -24.137 1.00 58.53 184 ASP A O 1
ATOM 1390 N N . SER A 1 185 ? 17.639 -10.760 -23.817 1.00 61.69 185 SER A N 1
ATOM 1391 C CA . SER A 1 185 ? 17.932 -10.970 -22.392 1.00 61.69 185 SER A CA 1
ATOM 1392 C C . SER A 1 185 ? 16.769 -10.610 -21.461 1.00 61.69 185 SER A C 1
ATOM 1394 O O . SER A 1 185 ? 16.805 -10.992 -20.288 1.00 61.69 185 SER A O 1
ATOM 1396 N N . VAL A 1 186 ? 15.719 -9.936 -21.954 1.00 60.06 186 VAL A N 1
ATOM 1397 C CA . VAL A 1 186 ? 14.530 -9.548 -21.162 1.00 60.06 186 VAL A CA 1
ATOM 1398 C C . VAL A 1 186 ? 13.900 -10.769 -20.496 1.00 60.06 186 VAL A C 1
ATOM 1400 O O . VAL A 1 186 ? 13.617 -10.761 -19.297 1.00 60.06 186 VAL A O 1
ATOM 1403 N N . PHE A 1 187 ? 13.723 -11.854 -21.255 1.00 64.38 187 PHE A N 1
ATOM 1404 C CA . PHE A 1 187 ? 13.086 -13.076 -20.764 1.00 64.38 187 PHE A CA 1
ATOM 1405 C C . PHE A 1 187 ? 13.875 -13.717 -19.621 1.00 64.38 187 PHE A C 1
ATOM 1407 O O . PHE A 1 187 ? 13.281 -14.161 -18.637 1.00 64.38 187 PHE A O 1
ATOM 1414 N N . ASN A 1 188 ? 15.207 -13.675 -19.700 1.00 65.31 188 ASN A N 1
ATOM 1415 C CA . ASN A 1 188 ? 16.101 -14.214 -18.677 1.00 65.31 188 ASN A CA 1
ATOM 1416 C C . ASN A 1 188 ? 16.142 -13.340 -17.412 1.00 65.31 188 ASN A C 1
ATOM 1418 O O . ASN A 1 188 ? 16.363 -13.854 -16.315 1.00 65.31 188 ASN A O 1
ATOM 1422 N N . LEU A 1 189 ? 15.908 -12.030 -17.550 1.00 63.91 189 LEU A N 1
ATOM 1423 C CA . LEU A 1 189 ? 15.910 -11.072 -16.441 1.00 63.91 189 LEU A CA 1
ATOM 1424 C C . LEU A 1 189 ? 14.526 -10.868 -15.807 1.00 63.91 189 LEU A C 1
ATOM 1426 O O . LEU A 1 189 ? 14.445 -10.355 -14.694 1.00 63.91 189 LEU A O 1
ATOM 1430 N N . SER A 1 190 ? 13.446 -11.324 -16.450 1.00 65.69 190 SER A N 1
ATOM 1431 C CA . SER A 1 190 ? 12.055 -11.195 -15.974 1.00 65.69 190 SER A CA 1
ATOM 1432 C C . SER A 1 190 ? 11.805 -11.706 -14.546 1.00 65.69 190 SER A C 1
ATOM 1434 O O . SER A 1 190 ? 10.929 -11.201 -13.841 1.00 65.69 190 SER A O 1
ATOM 1436 N N . SER A 1 191 ? 12.593 -12.679 -14.078 1.00 63.03 191 SER A N 1
ATOM 1437 C CA . SER A 1 191 ? 12.531 -13.209 -12.711 1.00 63.03 191 SER A CA 1
ATOM 1438 C C . SER A 1 191 ? 13.159 -12.283 -11.661 1.00 63.03 191 SER A C 1
ATOM 1440 O O . SER A 1 191 ? 12.834 -12.392 -10.480 1.00 63.03 191 SER A O 1
ATOM 1442 N N . ARG A 1 192 ? 14.035 -11.369 -12.094 1.00 67.06 192 ARG A N 1
ATOM 1443 C CA . ARG A 1 192 ? 14.718 -10.353 -11.279 1.00 67.06 192 ARG A CA 1
ATOM 1444 C C . ARG A 1 192 ? 14.075 -8.970 -11.392 1.00 67.06 192 ARG A C 1
ATOM 1446 O O . ARG A 1 192 ? 14.401 -8.090 -10.609 1.00 67.06 192 ARG A O 1
ATOM 1453 N N . ILE A 1 193 ? 13.178 -8.756 -12.347 1.00 74.00 193 ILE A N 1
ATOM 1454 C CA . ILE A 1 193 ? 12.469 -7.483 -12.508 1.00 74.00 193 ILE A CA 1
ATOM 1455 C C . ILE A 1 193 ? 11.339 -7.404 -11.477 1.00 74.00 193 ILE A C 1
ATOM 1457 O O . ILE A 1 193 ? 10.515 -8.312 -11.383 1.00 74.00 193 ILE A O 1
ATOM 1461 N N . VAL A 1 194 ? 11.302 -6.317 -10.702 1.00 75.06 194 VAL A N 1
ATOM 1462 C CA . VAL A 1 194 ? 10.276 -6.084 -9.665 1.00 75.06 194 VAL A CA 1
ATOM 1463 C C . VAL A 1 194 ? 9.158 -5.189 -10.180 1.00 75.06 194 VAL A C 1
ATOM 1465 O O . VAL A 1 194 ? 8.019 -5.368 -9.765 1.00 75.06 194 VAL A O 1
ATOM 1468 N N . ILE A 1 195 ? 9.463 -4.261 -11.091 1.00 80.94 195 ILE A N 1
ATOM 1469 C CA . ILE A 1 195 ? 8.500 -3.351 -11.725 1.00 80.94 195 ILE A CA 1
ATOM 1470 C C . ILE A 1 195 ? 8.882 -3.186 -13.197 1.00 80.94 195 ILE A C 1
ATOM 1472 O O . ILE A 1 195 ? 10.056 -2.997 -13.507 1.00 80.94 195 ILE A O 1
ATOM 1476 N N . GLY A 1 196 ? 7.901 -3.234 -14.094 1.00 84.81 196 GLY A N 1
ATOM 1477 C CA . GLY A 1 196 ? 8.041 -2.765 -15.470 1.00 84.81 196 GLY A CA 1
ATOM 1478 C C . GLY A 1 196 ? 7.538 -1.336 -15.628 1.00 84.81 196 GLY A C 1
ATOM 1479 O O . GLY A 1 196 ? 6.526 -0.965 -15.040 1.00 84.81 196 GLY A O 1
ATOM 1480 N N . VAL A 1 197 ? 8.221 -0.543 -16.437 1.00 86.25 197 VAL A N 1
ATOM 1481 C CA . VAL A 1 197 ? 7.855 0.824 -16.794 1.00 86.25 197 VAL A CA 1
ATOM 1482 C C . VAL A 1 197 ? 7.817 0.914 -18.314 1.00 86.25 197 VAL A C 1
ATOM 1484 O O . VAL A 1 197 ? 8.790 0.586 -18.983 1.00 86.25 197 VAL A O 1
ATOM 1487 N N . ILE A 1 198 ? 6.686 1.344 -18.861 1.00 85.50 198 ILE A N 1
ATOM 1488 C CA . ILE A 1 198 ? 6.502 1.548 -20.298 1.00 85.50 198 ILE A CA 1
ATOM 1489 C C . ILE A 1 198 ? 6.384 3.049 -20.552 1.00 85.50 198 ILE A C 1
ATOM 1491 O O . ILE A 1 198 ? 5.493 3.689 -19.994 1.00 85.50 198 ILE A O 1
ATOM 1495 N N . LEU A 1 199 ? 7.292 3.605 -21.357 1.00 82.12 199 LEU A N 1
ATOM 1496 C CA . LEU A 1 199 ? 7.384 5.051 -21.616 1.00 82.12 199 LEU A CA 1
ATOM 1497 C C . LEU A 1 199 ? 6.974 5.448 -23.038 1.00 82.12 199 LEU A C 1
ATOM 1499 O O . LEU A 1 199 ? 6.758 6.631 -23.296 1.00 82.12 199 LEU A O 1
ATOM 1503 N N . ASP A 1 200 ? 6.879 4.479 -23.947 1.00 81.69 200 ASP A N 1
ATOM 1504 C CA . ASP A 1 200 ? 6.526 4.683 -25.349 1.00 81.69 200 ASP A CA 1
ATOM 1505 C C . ASP A 1 200 ? 5.512 3.631 -25.836 1.00 81.69 200 ASP A C 1
ATOM 1507 O O . ASP A 1 200 ? 4.995 2.823 -25.059 1.00 81.69 200 ASP A O 1
ATOM 1511 N N . GLU A 1 201 ? 5.184 3.685 -27.125 1.00 84.19 201 GLU A N 1
ATOM 1512 C CA . GLU A 1 201 ? 4.228 2.793 -27.797 1.00 84.19 201 GLU A CA 1
ATOM 1513 C C . GLU A 1 201 ? 4.921 1.894 -28.835 1.00 84.19 201 GLU A C 1
ATOM 1515 O O . GLU A 1 201 ? 4.306 1.434 -29.799 1.00 84.19 201 GLU A O 1
ATOM 1520 N N . SER A 1 202 ? 6.225 1.660 -28.672 1.00 80.38 202 SER A N 1
ATOM 1521 C CA . SER A 1 202 ? 6.996 0.816 -29.585 1.00 80.38 202 SER A CA 1
ATOM 1522 C C . SER A 1 202 ? 6.568 -0.654 -29.501 1.00 80.38 202 SER A C 1
ATOM 1524 O O . SER A 1 202 ? 6.101 -1.138 -28.469 1.00 80.38 202 SER A O 1
ATOM 1526 N N . ALA A 1 203 ? 6.779 -1.411 -30.583 1.00 77.94 203 ALA A N 1
ATOM 1527 C CA . ALA A 1 203 ? 6.490 -2.848 -30.607 1.00 77.94 203 ALA A CA 1
ATOM 1528 C C . ALA A 1 203 ? 7.230 -3.613 -29.490 1.00 77.94 203 ALA A C 1
ATOM 1530 O O . ALA A 1 203 ? 6.673 -4.518 -28.870 1.00 77.94 203 ALA A O 1
ATOM 1531 N N . SER A 1 204 ? 8.460 -3.204 -29.186 1.00 76.94 204 SER A N 1
ATOM 1532 C CA . SER A 1 204 ? 9.262 -3.757 -28.097 1.00 76.94 204 SER A CA 1
ATOM 1533 C C . SER A 1 204 ? 8.673 -3.448 -26.716 1.00 76.94 204 SER A C 1
ATOM 1535 O O . SER A 1 204 ? 8.656 -4.329 -25.857 1.00 76.94 204 SER A O 1
ATOM 1537 N N . SER A 1 205 ? 8.106 -2.255 -26.505 1.00 79.75 205 SER A N 1
ATOM 1538 C CA . SER A 1 205 ? 7.351 -1.927 -25.286 1.00 79.75 205 SER A CA 1
ATOM 1539 C C . SER A 1 205 ? 6.134 -2.833 -25.091 1.00 79.75 205 SER A C 1
ATOM 1541 O O . SER A 1 205 ? 5.905 -3.310 -23.979 1.00 79.75 205 SER A O 1
ATOM 1543 N N . TYR A 1 206 ? 5.403 -3.168 -26.161 1.00 80.25 206 TYR A N 1
ATOM 1544 C CA . TYR A 1 206 ? 4.321 -4.161 -26.091 1.00 80.25 206 TYR A CA 1
ATOM 1545 C C . TYR A 1 206 ? 4.835 -5.566 -25.733 1.00 80.25 206 TYR A C 1
ATOM 1547 O O . TYR A 1 206 ? 4.180 -6.282 -24.974 1.00 80.25 206 TYR A O 1
ATOM 1555 N N . MET A 1 207 ? 6.014 -5.967 -26.225 1.00 77.75 207 MET A N 1
ATOM 1556 C CA . MET A 1 207 ? 6.633 -7.251 -25.861 1.00 77.75 207 MET A CA 1
ATOM 1557 C C . MET A 1 207 ? 7.050 -7.293 -24.387 1.00 77.75 207 MET A C 1
ATOM 1559 O O . MET A 1 207 ? 6.786 -8.282 -23.703 1.00 77.75 207 MET A O 1
ATOM 1563 N N . VAL A 1 208 ? 7.671 -6.221 -23.881 1.00 78.06 208 VAL A N 1
ATOM 1564 C CA . VAL A 1 208 ? 8.025 -6.084 -22.459 1.00 78.06 208 VAL A CA 1
ATOM 1565 C C . VAL A 1 208 ? 6.764 -6.095 -21.601 1.00 78.06 208 VAL A C 1
ATOM 1567 O O . VAL A 1 208 ? 6.718 -6.810 -20.599 1.00 78.06 208 VAL A O 1
ATOM 1570 N N . PHE A 1 209 ? 5.724 -5.369 -22.017 1.00 83.25 209 PHE A N 1
ATOM 1571 C CA . PHE A 1 209 ? 4.424 -5.378 -21.356 1.00 83.25 209 PHE A CA 1
ATOM 1572 C C . PHE A 1 209 ? 3.860 -6.798 -21.257 1.00 83.25 209 PHE A C 1
ATOM 1574 O O . PHE A 1 209 ? 3.606 -7.255 -20.148 1.00 83.25 209 PHE A O 1
ATOM 1581 N N . ASP A 1 210 ? 3.716 -7.524 -22.369 1.00 79.44 210 ASP A N 1
ATOM 1582 C CA . ASP A 1 210 ? 3.138 -8.876 -22.375 1.00 79.44 210 ASP A CA 1
ATOM 1583 C C . ASP A 1 210 ? 3.979 -9.859 -21.543 1.00 79.44 210 ASP A C 1
ATOM 1585 O O . ASP A 1 210 ? 3.440 -10.618 -20.733 1.00 79.44 210 ASP A O 1
ATOM 1589 N N . ALA A 1 211 ? 5.310 -9.801 -21.660 1.00 77.44 211 ALA A N 1
ATOM 1590 C CA . ALA A 1 211 ? 6.214 -10.657 -20.898 1.00 77.44 211 ALA A CA 1
ATOM 1591 C C . ALA A 1 211 ? 6.099 -10.420 -19.385 1.00 77.44 211 ALA A C 1
ATOM 1593 O O . ALA A 1 211 ? 6.006 -11.372 -18.605 1.00 77.44 211 ALA A O 1
ATOM 1594 N N . LEU A 1 212 ? 6.094 -9.160 -18.954 1.00 79.62 212 LEU A N 1
ATOM 1595 C CA . LEU A 1 212 ? 5.987 -8.803 -17.543 1.00 79.62 212 LEU A CA 1
ATOM 1596 C C . LEU A 1 212 ? 4.573 -9.053 -17.012 1.00 79.62 212 LEU A C 1
ATOM 1598 O O . LEU A 1 212 ? 4.431 -9.640 -15.943 1.00 79.62 212 LEU A O 1
ATOM 1602 N N . TYR A 1 213 ? 3.540 -8.716 -17.782 1.00 77.31 213 TYR A N 1
ATOM 1603 C CA . TYR A 1 213 ? 2.140 -8.937 -17.425 1.00 77.31 213 TYR A CA 1
ATOM 1604 C C . TYR A 1 213 ? 1.840 -10.425 -17.205 1.00 77.31 213 TYR A C 1
ATOM 1606 O O . TYR A 1 213 ? 1.269 -10.796 -16.180 1.00 77.31 213 TYR A O 1
ATOM 1614 N N . ARG A 1 214 ? 2.295 -11.312 -18.103 1.00 72.19 214 ARG A N 1
ATOM 1615 C CA . ARG A 1 214 ? 2.122 -12.773 -17.959 1.00 72.19 214 ARG A CA 1
ATOM 1616 C C . ARG A 1 214 ? 2.878 -13.356 -16.776 1.00 72.19 214 ARG A C 1
ATOM 1618 O O . ARG A 1 214 ? 2.386 -14.271 -16.123 1.00 72.19 214 ARG A O 1
ATOM 1625 N N . ASN A 1 215 ? 4.044 -12.799 -16.461 1.00 69.19 215 ASN A N 1
ATOM 1626 C CA . ASN A 1 215 ? 4.789 -13.140 -15.248 1.00 69.19 215 ASN A CA 1
ATOM 1627 C C . ASN A 1 215 ? 4.230 -12.452 -13.999 1.00 69.19 215 ASN A C 1
ATOM 1629 O O . ASN A 1 215 ?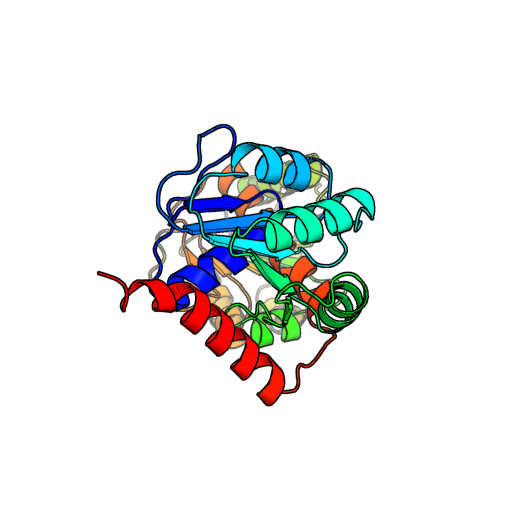 4.862 -12.476 -12.943 1.00 69.19 215 ASN A O 1
ATOM 1633 N N . SER A 1 216 ? 3.045 -11.850 -14.123 1.00 72.69 216 SER A N 1
ATOM 1634 C CA . SER A 1 216 ? 2.365 -11.133 -13.065 1.00 72.69 216 SER A CA 1
ATOM 1635 C C . SER A 1 216 ? 3.273 -10.089 -12.431 1.00 72.69 216 SER A C 1
ATOM 1637 O O . SER A 1 216 ? 3.312 -9.995 -11.223 1.00 72.69 216 SER A O 1
ATOM 1639 N N . ARG A 1 217 ? 4.053 -9.326 -13.198 1.00 75.31 217 ARG A N 1
ATOM 1640 C CA . ARG A 1 217 ? 4.875 -8.226 -12.675 1.00 75.31 217 ARG A CA 1
ATOM 1641 C C . ARG A 1 217 ? 4.061 -6.928 -12.672 1.00 75.31 217 ARG A C 1
ATOM 1643 O O . ARG A 1 217 ? 3.286 -6.711 -13.603 1.00 75.31 217 ARG A O 1
ATOM 1650 N N . PRO A 1 218 ? 4.204 -6.058 -11.656 1.00 79.00 218 PRO A N 1
ATOM 1651 C CA . PRO A 1 218 ? 3.587 -4.743 -11.666 1.00 79.00 218 PRO A CA 1
ATOM 1652 C C . PRO A 1 218 ? 4.143 -3.917 -12.826 1.00 79.00 218 PRO A C 1
ATOM 1654 O O . PRO A 1 218 ? 5.338 -3.977 -13.122 1.00 79.00 218 PRO A O 1
ATOM 1657 N N . LEU A 1 219 ? 3.280 -3.134 -13.452 1.00 83.31 219 LEU A N 1
ATOM 1658 C CA . LEU A 1 219 ? 3.552 -2.344 -14.639 1.00 83.31 219 LEU A CA 1
ATOM 1659 C C . LEU A 1 219 ? 3.080 -0.912 -14.407 1.00 83.31 219 LEU A C 1
ATOM 1661 O O . LEU A 1 219 ? 1.938 -0.689 -14.013 1.00 83.31 219 LEU A O 1
ATOM 1665 N N . ILE A 1 220 ? 3.943 0.059 -14.674 1.00 87.44 220 ILE A N 1
ATOM 1666 C CA . ILE A 1 220 ? 3.587 1.472 -14.772 1.00 87.44 220 ILE A CA 1
ATOM 1667 C C . ILE A 1 220 ? 3.606 1.816 -16.254 1.00 87.44 220 ILE A C 1
ATOM 1669 O O . ILE A 1 220 ? 4.634 1.670 -16.910 1.00 87.44 220 ILE A O 1
ATOM 1673 N N . VAL A 1 221 ? 2.471 2.247 -16.792 1.00 87.50 221 VAL A N 1
ATOM 1674 C CA . VAL A 1 221 ? 2.352 2.592 -18.209 1.00 87.50 221 VAL A CA 1
ATOM 1675 C C . VAL A 1 221 ? 2.138 4.088 -18.329 1.00 87.50 221 VAL A C 1
ATOM 1677 O O . VAL A 1 221 ? 1.058 4.609 -18.039 1.00 87.50 221 VAL A O 1
ATOM 1680 N N . CYS A 1 222 ? 3.215 4.749 -18.740 1.00 87.12 222 CYS A N 1
ATOM 1681 C CA . CYS A 1 222 ? 3.342 6.181 -18.936 1.00 87.12 222 CYS A CA 1
ATOM 1682 C C . CYS A 1 222 ? 3.269 6.540 -20.435 1.00 87.12 222 CYS A C 1
ATOM 1684 O O . CYS A 1 222 ? 4.094 7.279 -20.974 1.00 87.12 222 CYS A O 1
ATOM 1686 N N . SER A 1 223 ? 2.307 5.952 -21.140 1.00 83.12 223 SER A N 1
ATOM 1687 C CA . SER A 1 223 ? 2.086 6.161 -22.570 1.00 83.12 223 SER A CA 1
ATOM 1688 C C . SER A 1 223 ? 0.604 6.019 -22.910 1.00 83.12 223 SER A C 1
ATOM 1690 O O . SER A 1 223 ? -0.203 5.594 -22.071 1.00 83.12 223 SER A O 1
ATOM 1692 N N . ASP A 1 224 ? 0.230 6.376 -24.140 1.00 83.88 224 ASP A N 1
ATOM 1693 C CA . ASP A 1 224 ? -1.156 6.270 -24.606 1.00 83.88 224 ASP A CA 1
ATOM 1694 C C . ASP A 1 224 ? -1.489 4.847 -25.106 1.00 83.88 224 ASP A C 1
ATOM 1696 O O . ASP A 1 224 ? -2.591 4.593 -25.589 1.00 83.88 224 ASP A O 1
ATOM 1700 N N . MET A 1 225 ? -0.568 3.897 -24.888 1.00 81.12 225 MET A N 1
ATOM 1701 C CA . MET A 1 225 ? -0.654 2.486 -25.263 1.00 81.12 225 MET A CA 1
ATOM 1702 C C . MET A 1 225 ? -1.994 1.854 -24.871 1.00 81.12 225 MET A C 1
ATOM 1704 O O . MET A 1 225 ? -2.452 1.981 -23.726 1.00 81.12 225 MET A O 1
ATOM 1708 N N . ASP A 1 226 ? -2.623 1.153 -25.813 1.00 80.94 226 ASP A N 1
ATOM 1709 C CA . ASP A 1 226 ? -3.890 0.468 -25.571 1.00 80.94 226 ASP A CA 1
ATOM 1710 C C . ASP A 1 226 ? -3.631 -0.883 -24.895 1.00 80.94 226 ASP A C 1
ATOM 1712 O O . ASP A 1 226 ? -3.029 -1.786 -25.477 1.00 80.94 226 ASP A O 1
ATOM 1716 N N . ILE A 1 227 ? -4.027 -0.995 -23.627 1.00 76.12 227 ILE A N 1
ATOM 1717 C CA . ILE A 1 227 ? -3.750 -2.155 -22.776 1.00 76.12 227 ILE A CA 1
ATOM 1718 C C . ILE A 1 227 ? -4.937 -2.477 -21.869 1.00 76.12 227 ILE A C 1
ATOM 1720 O O . ILE A 1 227 ? -5.670 -1.563 -21.482 1.00 76.12 227 ILE A O 1
ATOM 1724 N N . PRO A 1 228 ? -5.080 -3.744 -21.439 1.00 65.81 228 PRO A N 1
ATOM 1725 C CA . PRO A 1 228 ? -6.052 -4.125 -20.419 1.00 65.81 228 PRO A CA 1
ATOM 1726 C C . PRO A 1 228 ? -5.749 -3.403 -19.094 1.00 65.81 228 PRO A C 1
ATOM 1728 O O . PRO A 1 228 ? -4.746 -3.684 -18.431 1.00 65.81 228 PRO A O 1
ATOM 1731 N N . VAL A 1 229 ? -6.593 -2.438 -18.716 1.00 57.78 229 VAL A N 1
ATOM 1732 C CA . VAL A 1 229 ? -6.455 -1.611 -17.490 1.00 57.78 229 VAL A CA 1
ATOM 1733 C C . VAL A 1 229 ? -7.024 -2.330 -16.254 1.00 57.78 229 VAL A C 1
ATOM 1735 O O . VAL A 1 229 ? -6.916 -1.878 -15.120 1.00 57.78 229 VAL A O 1
ATOM 1738 N N . ASP A 1 230 ? -7.648 -3.477 -16.470 1.00 54.03 230 ASP A N 1
ATOM 1739 C CA . ASP A 1 230 ? -8.446 -4.241 -15.523 1.00 54.03 230 ASP A CA 1
ATOM 1740 C C . ASP A 1 230 ? -7.619 -5.111 -14.558 1.00 54.03 230 ASP A C 1
ATOM 1742 O O . ASP A 1 230 ? -8.182 -5.784 -13.692 1.00 54.03 230 ASP A O 1
ATOM 1746 N N . SER A 1 231 ? -6.282 -5.038 -14.608 1.00 53.62 231 SER A N 1
ATOM 1747 C CA . SER A 1 231 ? -5.426 -5.662 -13.596 1.00 53.62 231 SER A CA 1
ATOM 1748 C C . SER A 1 231 ? -4.949 -4.636 -12.563 1.00 53.62 231 SER A C 1
ATOM 1750 O O . SER A 1 231 ? -4.393 -3.592 -12.887 1.00 53.62 231 SER A O 1
ATOM 1752 N N . GLN A 1 232 ? -5.070 -4.975 -11.276 1.00 57.75 232 GLN A N 1
ATOM 1753 C CA . GLN A 1 232 ? -4.486 -4.204 -10.160 1.00 57.75 232 GLN A CA 1
ATOM 1754 C C . GLN A 1 232 ? -2.947 -4.111 -10.211 1.00 57.75 232 GLN A C 1
ATOM 1756 O O . GLN A 1 232 ? -2.320 -3.525 -9.331 1.00 57.75 232 GLN A O 1
ATOM 1761 N N . MET A 1 233 ? -2.343 -4.721 -11.230 1.00 68.00 233 MET A N 1
ATOM 1762 C CA . MET A 1 233 ? -0.916 -4.759 -11.495 1.00 68.00 233 MET A CA 1
ATOM 1763 C C . MET A 1 233 ? -0.494 -3.681 -12.486 1.00 68.00 233 MET A C 1
ATOM 1765 O O . MET A 1 233 ? 0.689 -3.377 -12.544 1.00 68.00 233 MET A O 1
ATOM 1769 N N . VAL A 1 234 ? -1.431 -3.108 -13.245 1.00 73.38 234 VAL A N 1
ATOM 1770 C CA . VAL A 1 234 ? -1.165 -2.073 -14.243 1.00 73.38 234 VAL A CA 1
ATOM 1771 C C . VAL A 1 234 ? -1.612 -0.721 -13.695 1.00 73.38 234 VAL A C 1
ATOM 1773 O O . VAL A 1 234 ? -2.791 -0.475 -13.453 1.00 73.38 234 VAL A O 1
ATOM 1776 N N . ILE A 1 235 ? -0.656 0.183 -13.515 1.00 78.38 235 ILE A N 1
ATOM 1777 C CA . ILE A 1 235 ? -0.888 1.585 -13.180 1.00 78.38 235 ILE A CA 1
ATOM 1778 C C . ILE A 1 235 ? -0.741 2.380 -14.477 1.00 78.38 235 ILE A C 1
ATOM 1780 O O . ILE A 1 235 ? 0.372 2.704 -14.886 1.00 78.38 235 ILE A O 1
ATOM 1784 N N . LYS A 1 236 ? -1.862 2.668 -15.148 1.00 77.88 236 LYS A N 1
ATOM 1785 C CA . LYS A 1 236 ? -1.872 3.517 -16.347 1.00 77.88 236 LYS A CA 1
ATOM 1786 C C . LYS A 1 236 ? -2.002 4.980 -15.932 1.00 77.88 236 LYS A C 1
ATOM 1788 O O . LYS A 1 236 ? -3.027 5.374 -15.381 1.00 77.88 236 LYS A O 1
ATOM 1793 N N . THR A 1 237 ? -0.971 5.773 -16.200 1.00 69.56 237 THR A N 1
ATOM 1794 C CA . THR A 1 237 ? -0.945 7.215 -15.898 1.00 69.56 237 THR A CA 1
ATOM 1795 C C . THR A 1 237 ? -1.159 8.082 -17.139 1.00 69.56 237 THR A C 1
ATOM 1797 O O . THR A 1 237 ? -1.241 9.297 -17.013 1.00 69.56 237 THR A O 1
ATOM 1800 N N . GLY A 1 238 ? -1.264 7.480 -18.334 1.00 77.38 238 GLY A N 1
ATOM 1801 C CA . GLY A 1 238 ? -1.169 8.225 -19.595 1.00 77.38 238 GLY A CA 1
ATOM 1802 C C . GLY A 1 238 ? 0.234 8.813 -19.748 1.00 77.38 238 GLY A C 1
ATOM 1803 O O . GLY A 1 238 ? 1.177 8.297 -19.153 1.00 77.38 238 GLY A O 1
ATOM 1804 N N . ARG A 1 239 ? 0.403 9.911 -20.487 1.00 80.00 239 ARG A N 1
ATOM 1805 C CA . ARG A 1 239 ? 1.688 10.631 -20.497 1.00 80.00 239 ARG A CA 1
ATOM 1806 C C . ARG A 1 239 ? 1.956 11.252 -19.130 1.00 80.00 239 ARG A C 1
ATOM 1808 O O . ARG A 1 239 ? 1.157 12.053 -18.660 1.00 80.00 239 ARG A O 1
ATOM 1815 N N . CYS A 1 240 ? 3.089 10.908 -18.535 1.00 83.81 240 CYS A N 1
ATOM 1816 C CA . CYS A 1 240 ? 3.488 11.366 -17.211 1.00 83.81 240 CYS A CA 1
ATOM 1817 C C . CYS A 1 240 ? 4.806 12.151 -17.251 1.00 83.81 240 CYS A C 1
ATOM 1819 O O . CYS A 1 240 ? 5.683 11.898 -18.093 1.00 83.81 240 CYS A O 1
ATOM 1821 N N . SER A 1 241 ? 4.940 13.109 -16.335 1.00 87.94 241 SER A N 1
ATOM 1822 C CA . SER A 1 241 ? 6.207 13.803 -16.093 1.00 87.94 241 SER A CA 1
ATOM 1823 C C . SER A 1 241 ? 7.219 12.890 -15.385 1.00 87.94 241 SER A C 1
ATOM 1825 O O . SER A 1 241 ? 6.870 11.825 -14.868 1.00 87.94 241 SER A O 1
ATOM 1827 N N . VAL A 1 242 ? 8.491 13.301 -15.355 1.00 85.06 242 VAL A N 1
ATOM 1828 C CA . VAL A 1 242 ? 9.551 12.593 -14.614 1.00 85.06 242 VAL A CA 1
ATOM 1829 C C . VAL A 1 242 ? 9.185 12.469 -13.130 1.00 85.06 242 VAL A C 1
ATOM 1831 O O . VAL A 1 242 ? 9.226 11.368 -12.582 1.00 85.06 242 VAL A O 1
ATOM 1834 N N . ASP A 1 243 ? 8.735 13.564 -12.515 1.00 86.12 243 ASP A N 1
ATOM 1835 C CA . ASP A 1 243 ? 8.347 13.610 -11.101 1.00 86.12 243 ASP A CA 1
ATOM 1836 C C . ASP A 1 243 ? 7.175 12.668 -10.792 1.00 86.12 243 ASP A C 1
ATOM 1838 O O . ASP A 1 243 ? 7.176 11.947 -9.789 1.00 86.12 243 ASP A O 1
ATOM 1842 N N . GLU A 1 244 ? 6.164 12.642 -11.667 1.00 86.00 244 GLU A N 1
ATOM 1843 C CA . GLU A 1 244 ? 5.004 11.757 -11.527 1.00 86.00 244 GLU A CA 1
ATOM 1844 C C . GLU A 1 244 ? 5.411 10.284 -11.611 1.00 86.00 244 GLU A C 1
ATOM 1846 O O . GLU A 1 244 ? 4.943 9.457 -10.818 1.00 86.00 244 GLU A O 1
ATOM 1851 N N . LEU A 1 245 ? 6.312 9.953 -12.538 1.00 87.06 245 LEU A N 1
ATOM 1852 C CA . LEU A 1 245 ? 6.838 8.605 -12.693 1.00 87.06 245 LEU A CA 1
ATOM 1853 C C . LEU A 1 245 ? 7.665 8.176 -11.477 1.00 87.06 245 LEU A C 1
ATOM 1855 O O . LEU A 1 245 ? 7.410 7.106 -10.918 1.00 87.06 245 LEU A O 1
ATOM 1859 N N . ALA A 1 246 ? 8.603 9.013 -11.027 1.00 84.44 246 ALA A N 1
ATOM 1860 C CA . ALA A 1 246 ? 9.432 8.747 -9.853 1.00 84.44 246 ALA A CA 1
ATOM 1861 C C . ALA A 1 246 ? 8.568 8.551 -8.594 1.00 84.44 246 ALA A C 1
ATOM 1863 O O . ALA A 1 246 ? 8.709 7.554 -7.879 1.00 84.44 246 ALA A O 1
ATOM 1864 N N . SER A 1 247 ? 7.589 9.432 -8.372 1.00 84.25 247 SER A N 1
ATOM 1865 C CA . SER A 1 247 ? 6.623 9.323 -7.271 1.00 84.25 247 SER A CA 1
ATOM 1866 C C . SER A 1 247 ? 5.804 8.027 -7.334 1.00 84.25 247 SER A C 1
ATOM 1868 O O . SER A 1 247 ? 5.617 7.339 -6.322 1.00 84.25 247 SER A O 1
ATOM 1870 N N . THR A 1 248 ? 5.362 7.632 -8.532 1.00 84.56 248 THR A N 1
ATOM 1871 C CA . THR A 1 248 ? 4.614 6.383 -8.742 1.00 84.56 248 THR A CA 1
ATOM 1872 C C . THR A 1 248 ? 5.477 5.156 -8.441 1.00 84.56 248 THR A C 1
ATOM 1874 O O . THR A 1 248 ? 5.017 4.246 -7.744 1.00 84.56 248 THR A O 1
ATOM 1877 N N . ILE A 1 249 ? 6.739 5.152 -8.885 1.00 84.50 249 ILE A N 1
ATOM 1878 C CA . ILE A 1 249 ? 7.723 4.099 -8.592 1.00 84.50 249 ILE A CA 1
ATOM 1879 C C . ILE A 1 249 ? 7.928 3.970 -7.079 1.00 84.50 249 ILE A C 1
ATOM 1881 O O . ILE A 1 249 ? 7.771 2.875 -6.539 1.00 84.50 249 ILE A O 1
ATOM 1885 N N . ILE A 1 250 ? 8.202 5.073 -6.375 1.00 80.75 250 ILE A N 1
ATOM 1886 C CA . ILE A 1 250 ? 8.416 5.078 -4.917 1.00 80.75 250 ILE A CA 1
ATOM 1887 C C . ILE A 1 250 ? 7.179 4.561 -4.181 1.00 80.75 250 ILE A C 1
ATOM 1889 O O . ILE A 1 250 ? 7.287 3.755 -3.253 1.00 80.75 250 ILE A O 1
ATOM 1893 N N . SER A 1 251 ? 5.988 5.002 -4.592 1.00 79.62 251 SER A N 1
ATOM 1894 C CA . SER A 1 251 ? 4.715 4.566 -4.012 1.00 79.62 251 SER A CA 1
ATOM 1895 C C . SER A 1 251 ? 4.514 3.059 -4.174 1.00 79.62 251 SER A C 1
ATOM 1897 O O . SER A 1 251 ? 4.140 2.376 -3.217 1.00 79.62 251 SER A O 1
ATOM 1899 N N . LEU A 1 252 ? 4.805 2.521 -5.360 1.00 78.81 252 LEU A N 1
ATOM 1900 C CA . LEU A 1 252 ? 4.680 1.098 -5.654 1.00 78.81 252 LEU A CA 1
ATOM 1901 C C . LEU A 1 252 ? 5.734 0.263 -4.913 1.00 78.81 252 LEU A C 1
ATOM 1903 O O . LEU A 1 252 ? 5.372 -0.725 -4.274 1.00 78.81 252 LEU A O 1
ATOM 1907 N N . PHE A 1 253 ? 6.999 0.692 -4.893 1.00 77.12 253 PHE A N 1
ATOM 1908 C CA . PHE A 1 253 ? 8.056 0.048 -4.103 1.00 77.12 253 PHE A CA 1
ATOM 1909 C C . PHE A 1 253 ? 7.747 0.059 -2.609 1.00 77.12 253 PHE A C 1
ATOM 1911 O O . PHE A 1 253 ? 7.908 -0.955 -1.939 1.00 77.12 253 PHE A O 1
ATOM 1918 N N . SER A 1 254 ? 7.232 1.170 -2.083 1.00 75.38 254 SER A N 1
ATOM 1919 C CA . SER A 1 254 ? 6.829 1.264 -0.677 1.00 75.38 254 SER A CA 1
ATOM 1920 C C . SER A 1 254 ? 5.731 0.255 -0.337 1.00 75.38 254 SER A C 1
ATOM 1922 O O . SER A 1 254 ? 5.754 -0.339 0.739 1.00 75.38 254 SER A O 1
ATOM 1924 N N . ARG A 1 255 ? 4.779 0.020 -1.254 1.00 74.62 255 ARG A N 1
ATOM 1925 C CA . ARG A 1 255 ? 3.753 -1.027 -1.097 1.00 74.62 255 ARG A CA 1
ATOM 1926 C C . ARG A 1 255 ? 4.378 -2.413 -1.107 1.00 74.62 255 ARG A C 1
ATOM 1928 O O . ARG A 1 255 ? 4.087 -3.210 -0.225 1.00 74.62 255 ARG A O 1
ATOM 1935 N N . ILE A 1 256 ? 5.244 -2.678 -2.079 1.00 73.00 256 ILE A N 1
ATOM 1936 C CA . ILE A 1 256 ? 5.973 -3.940 -2.232 1.00 73.00 256 ILE A CA 1
ATOM 1937 C C . ILE A 1 256 ? 6.775 -4.273 -0.963 1.00 73.00 256 ILE A C 1
ATOM 1939 O O . ILE A 1 256 ? 6.605 -5.346 -0.385 1.00 73.00 256 ILE A O 1
ATOM 1943 N N . GLU A 1 257 ? 7.575 -3.329 -0.472 1.00 71.50 257 GLU A N 1
ATOM 1944 C CA . GLU A 1 257 ? 8.367 -3.471 0.752 1.00 71.50 257 GLU A CA 1
ATOM 1945 C C . GLU A 1 257 ? 7.496 -3.662 1.990 1.00 71.50 257 GLU A C 1
ATOM 1947 O O . GLU A 1 257 ? 7.801 -4.482 2.859 1.00 71.50 257 GLU A O 1
ATOM 1952 N N . TYR A 1 258 ? 6.380 -2.940 2.067 1.00 72.12 258 TYR A N 1
ATOM 1953 C CA . TYR A 1 258 ? 5.409 -3.140 3.129 1.00 72.12 258 TYR A CA 1
ATOM 1954 C C . TYR A 1 258 ? 4.856 -4.573 3.108 1.00 72.12 258 TYR A C 1
ATOM 1956 O O . TYR A 1 258 ? 4.891 -5.254 4.135 1.00 72.12 258 TYR A O 1
ATOM 1964 N N . TYR A 1 259 ? 4.443 -5.080 1.939 1.00 66.44 259 TYR A N 1
ATOM 1965 C CA . TYR A 1 259 ? 3.987 -6.465 1.777 1.00 66.44 259 TYR A CA 1
ATOM 1966 C C . TYR A 1 259 ? 5.065 -7.490 2.098 1.00 66.44 259 TYR A C 1
ATOM 1968 O O . TYR A 1 259 ? 4.747 -8.518 2.688 1.00 66.44 259 TYR A O 1
ATOM 1976 N N . ARG A 1 260 ? 6.332 -7.223 1.771 1.00 68.25 260 ARG A N 1
ATOM 1977 C CA . ARG A 1 260 ? 7.454 -8.084 2.162 1.00 68.25 260 ARG A CA 1
ATOM 1978 C C . ARG A 1 260 ? 7.536 -8.233 3.679 1.00 68.25 260 ARG A C 1
ATOM 1980 O O . ARG A 1 260 ? 7.698 -9.346 4.177 1.00 68.25 260 ARG A O 1
ATOM 1987 N N . ARG A 1 261 ? 7.372 -7.130 4.418 1.00 69.38 261 ARG A N 1
ATOM 1988 C CA . ARG A 1 261 ? 7.409 -7.129 5.890 1.00 69.38 261 ARG A CA 1
ATOM 1989 C C . ARG A 1 261 ? 6.255 -7.930 6.491 1.00 69.38 261 ARG A C 1
ATOM 1991 O O . ARG A 1 261 ? 6.489 -8.738 7.384 1.00 69.38 261 ARG A O 1
ATOM 1998 N N . ILE A 1 262 ? 5.034 -7.754 5.981 1.00 64.06 262 ILE A N 1
ATOM 1999 C CA . ILE A 1 262 ? 3.839 -8.409 6.548 1.00 64.06 262 ILE A CA 1
ATOM 2000 C C . ILE A 1 262 ? 3.536 -9.800 5.959 1.00 64.06 262 ILE A C 1
ATOM 2002 O O . ILE A 1 262 ? 2.806 -10.583 6.558 1.00 64.06 262 ILE A O 1
ATOM 2006 N N . GLY A 1 263 ? 4.080 -10.133 4.786 1.00 57.56 263 GLY A N 1
ATOM 2007 C CA . GLY A 1 263 ? 3.719 -11.313 3.991 1.00 57.56 263 GLY A CA 1
ATOM 2008 C C . GLY A 1 263 ? 4.314 -12.640 4.467 1.00 57.56 263 GLY A C 1
ATOM 2009 O O . GLY A 1 263 ? 3.941 -13.689 3.940 1.00 57.56 263 GLY A O 1
ATOM 2010 N N . SER A 1 264 ? 5.207 -12.613 5.459 1.00 56.06 264 SER A N 1
ATOM 2011 C CA . SER A 1 264 ? 5.768 -13.817 6.092 1.00 56.06 264 SER A CA 1
ATOM 2012 C C . SER A 1 264 ? 4.745 -14.581 6.945 1.00 56.06 264 SER A C 1
ATOM 2014 O O . SER A 1 264 ? 4.924 -15.768 7.223 1.00 56.06 264 SER A O 1
ATOM 2016 N N . GLU A 1 265 ? 3.634 -13.943 7.310 1.00 54.28 265 GLU A N 1
ATOM 2017 C CA . GLU A 1 265 ? 2.559 -14.563 8.073 1.00 54.28 265 GLU A CA 1
ATOM 2018 C C . GLU A 1 265 ? 1.475 -15.069 7.112 1.00 54.28 265 GLU A C 1
ATOM 2020 O O . GLU A 1 265 ? 0.737 -14.288 6.519 1.00 54.28 265 GLU A O 1
ATOM 2025 N N . ARG A 1 266 ? 1.364 -16.392 6.927 1.00 53.41 266 ARG A N 1
ATOM 2026 C CA . ARG A 1 266 ? 0.190 -16.990 6.268 1.00 53.41 266 ARG A CA 1
ATOM 2027 C C . ARG A 1 266 ? -0.956 -17.026 7.281 1.00 53.41 266 ARG A C 1
ATOM 2029 O O . ARG A 1 266 ? -0.873 -17.818 8.224 1.00 53.41 266 ARG A O 1
ATOM 2036 N N . PRO A 1 267 ? -2.028 -16.233 7.128 1.00 53.94 267 PRO A N 1
ATOM 2037 C CA . PRO A 1 267 ? -3.168 -16.386 8.009 1.00 53.94 267 PRO A CA 1
ATOM 2038 C C . PRO A 1 267 ? -3.879 -17.709 7.749 1.00 53.94 267 PRO A C 1
ATOM 2040 O O . PRO A 1 267 ? -4.083 -18.118 6.605 1.00 53.94 267 PRO A O 1
ATOM 2043 N N . ALA A 1 268 ? -4.324 -18.356 8.823 1.00 52.53 268 ALA A N 1
ATOM 2044 C CA . ALA A 1 268 ? -5.371 -19.356 8.707 1.00 52.53 268 ALA A CA 1
ATOM 2045 C C . ALA A 1 268 ? -6.631 -18.654 8.169 1.00 52.53 268 ALA A C 1
ATOM 2047 O O . ALA A 1 268 ? -7.116 -17.695 8.778 1.00 52.53 268 ALA A O 1
ATOM 2048 N N . SER A 1 269 ? -7.150 -19.119 7.029 1.00 56.28 269 SER A N 1
ATOM 2049 C CA . SER A 1 269 ? -8.282 -18.516 6.301 1.00 56.28 269 SER A CA 1
ATOM 2050 C C . SER A 1 269 ? -9.510 -18.246 7.183 1.00 56.28 269 SER A C 1
ATOM 2052 O O . SER A 1 269 ? -10.234 -17.275 6.976 1.00 56.28 269 SER A O 1
ATOM 2054 N N . THR A 1 270 ? -9.708 -19.057 8.221 1.00 56.03 270 THR A N 1
ATOM 2055 C CA . THR A 1 270 ? -10.814 -18.955 9.179 1.00 56.03 270 THR A CA 1
ATOM 2056 C C . THR A 1 270 ? -10.720 -17.758 10.129 1.00 56.03 270 THR A C 1
ATOM 2058 O O . THR A 1 270 ? -11.755 -17.228 10.525 1.00 56.03 270 THR A O 1
ATOM 2061 N N . VAL A 1 271 ? -9.517 -17.306 10.504 1.00 60.06 271 VAL A N 1
ATOM 2062 C CA . VAL A 1 271 ? -9.340 -16.152 11.412 1.00 60.06 271 VAL A CA 1
ATOM 2063 C C . VAL A 1 271 ? -9.527 -14.841 10.647 1.00 60.06 271 VAL A C 1
ATOM 2065 O O . VAL A 1 271 ? -10.175 -13.925 11.143 1.00 60.06 271 VAL A O 1
ATOM 2068 N N . ALA A 1 272 ? -9.025 -14.793 9.412 1.00 60.09 272 ALA A N 1
ATOM 2069 C CA . ALA A 1 272 ? -9.164 -13.658 8.506 1.00 60.09 272 ALA A CA 1
ATOM 2070 C C . ALA A 1 272 ? -10.630 -13.352 8.149 1.00 60.09 272 ALA A C 1
ATOM 2072 O O . ALA A 1 272 ? -11.056 -12.201 8.231 1.00 60.09 272 ALA A O 1
ATOM 2073 N N . GLY A 1 273 ? -11.412 -14.385 7.801 1.00 60.12 273 GLY A N 1
ATOM 2074 C CA . GLY A 1 273 ? -12.834 -14.229 7.466 1.00 60.12 273 GLY A CA 1
ATOM 2075 C C . GLY A 1 273 ? -13.639 -13.612 8.612 1.00 60.12 273 GLY A C 1
ATOM 2076 O O . GLY A 1 273 ? -14.345 -12.629 8.411 1.00 60.12 273 GLY A O 1
ATOM 2077 N N . ARG A 1 274 ? -13.418 -14.091 9.844 1.00 74.31 274 ARG A N 1
ATOM 2078 C CA . ARG A 1 274 ? -14.075 -13.551 11.048 1.00 74.31 274 ARG A CA 1
ATOM 2079 C C . ARG A 1 274 ? -13.750 -12.079 11.304 1.00 74.31 274 ARG A C 1
ATOM 2081 O O . ARG A 1 274 ? -14.604 -11.351 11.794 1.00 74.31 274 ARG A O 1
ATOM 2088 N N . GLY A 1 275 ? -12.530 -11.637 10.994 1.00 77.44 275 GLY A N 1
ATOM 2089 C CA . GLY A 1 275 ? -12.140 -10.235 11.149 1.00 77.44 275 GLY A CA 1
ATOM 2090 C C . GLY A 1 275 ? -12.861 -9.305 10.175 1.00 77.44 275 GLY A C 1
ATOM 2091 O O . GLY A 1 275 ? -13.327 -8.239 10.575 1.00 77.44 275 GLY A O 1
ATOM 2092 N N . MET A 1 276 ? -13.004 -9.731 8.917 1.00 77.62 276 MET A N 1
ATOM 2093 C CA . MET A 1 276 ? -13.761 -8.986 7.906 1.00 77.62 276 MET A CA 1
ATOM 2094 C C . MET A 1 276 ? -15.254 -8.926 8.227 1.00 77.62 276 MET A C 1
ATOM 2096 O O . MET A 1 276 ? -15.868 -7.875 8.043 1.00 77.62 276 MET A O 1
ATOM 2100 N N . ASP A 1 277 ? -15.830 -10.018 8.730 1.00 80.50 277 ASP A N 1
ATOM 2101 C CA . ASP A 1 277 ? -17.231 -10.048 9.152 1.00 80.50 277 ASP A CA 1
ATOM 2102 C C . ASP A 1 277 ? -17.467 -9.125 10.353 1.00 80.50 277 ASP A C 1
ATOM 2104 O O . ASP A 1 277 ? -18.386 -8.314 10.321 1.00 80.50 277 ASP A O 1
ATOM 2108 N N . ALA A 1 278 ? -16.578 -9.135 11.352 1.00 83.00 278 ALA A N 1
ATOM 2109 C CA . ALA A 1 278 ? -16.660 -8.223 12.494 1.00 83.00 278 ALA A CA 1
ATOM 2110 C C . ALA A 1 278 ? -16.528 -6.743 12.088 1.00 83.00 278 ALA A C 1
ATOM 2112 O O . ALA A 1 278 ? -17.224 -5.886 12.633 1.00 83.00 278 ALA A O 1
ATOM 2113 N N . LEU A 1 279 ? -15.663 -6.429 11.115 1.00 86.19 279 LEU A N 1
ATOM 2114 C CA . LEU A 1 279 ? -15.566 -5.080 10.553 1.00 86.19 279 LEU A CA 1
ATOM 2115 C C . LEU A 1 279 ? -16.880 -4.674 9.876 1.00 86.19 279 LEU A C 1
ATOM 2117 O O . LEU A 1 279 ? -17.393 -3.587 10.147 1.00 86.19 279 LEU A O 1
ATOM 2121 N N . LYS A 1 280 ? -17.438 -5.548 9.027 1.00 82.44 280 LYS A N 1
ATOM 2122 C CA . LYS A 1 280 ? -18.732 -5.315 8.376 1.00 82.44 280 LYS A CA 1
ATOM 2123 C C . LYS A 1 280 ? -19.839 -5.128 9.398 1.00 82.44 280 LYS A C 1
ATOM 2125 O O . LYS A 1 280 ? -20.542 -4.141 9.297 1.00 82.44 280 LYS A O 1
ATOM 2130 N N . GLU A 1 281 ? -19.957 -5.986 10.407 1.00 84.44 281 GLU A N 1
ATOM 2131 C CA . GLU A 1 281 ? -20.956 -5.857 11.476 1.00 84.44 281 GLU A CA 1
ATOM 2132 C C . GLU A 1 281 ? -20.816 -4.543 12.250 1.00 84.44 281 GLU A C 1
ATOM 2134 O O . GLU A 1 281 ? -21.814 -3.881 12.537 1.00 84.44 281 GLU A O 1
ATOM 2139 N N . PHE A 1 282 ? -19.586 -4.119 12.550 1.00 86.81 282 PHE A N 1
ATOM 2140 C CA . PHE A 1 282 ? -19.326 -2.848 13.224 1.00 86.81 282 PHE A CA 1
ATOM 2141 C C . PHE A 1 282 ? -19.794 -1.642 12.388 1.00 86.81 282 PHE A C 1
ATOM 2143 O O . PHE A 1 282 ? -20.333 -0.671 12.929 1.00 86.81 282 PHE A O 1
ATOM 2150 N N . ILE A 1 283 ? -19.643 -1.719 11.063 1.00 83.12 283 ILE A N 1
ATOM 2151 C CA . ILE A 1 283 ? -20.141 -0.716 10.111 1.00 83.12 283 ILE A CA 1
ATOM 2152 C C . ILE A 1 283 ? -21.670 -0.838 9.926 1.00 83.12 283 ILE A C 1
ATOM 2154 O O . ILE A 1 283 ? -22.388 0.154 10.023 1.00 83.12 283 ILE A O 1
ATOM 2158 N N . ASP A 1 284 ? -22.190 -2.046 9.707 1.00 77.94 284 ASP A N 1
ATOM 2159 C CA . ASP A 1 284 ? -23.591 -2.362 9.391 1.00 77.94 284 ASP A CA 1
ATOM 2160 C C . ASP A 1 284 ? -24.526 -2.264 10.593 1.00 77.94 284 ASP A C 1
ATOM 2162 O O . ASP A 1 284 ? -25.727 -2.064 10.410 1.00 77.94 284 ASP A O 1
ATOM 2166 N N . GLY A 1 285 ? -24.007 -2.298 11.823 1.00 65.44 285 GLY A N 1
ATOM 2167 C CA . GLY A 1 285 ? -24.758 -1.930 13.023 1.00 65.44 285 GLY A CA 1
ATOM 2168 C C . GLY A 1 285 ? -25.358 -0.514 12.956 1.00 65.44 285 GLY A C 1
ATOM 2169 O O . GLY A 1 285 ? -26.078 -0.126 13.868 1.00 65.44 285 GLY A O 1
ATOM 2170 N N . MET A 1 286 ? -25.054 0.266 11.909 1.00 53.44 286 MET A N 1
ATOM 2171 C CA . MET A 1 286 ? -25.751 1.496 11.524 1.00 53.44 286 MET A CA 1
ATOM 2172 C C . MET A 1 286 ? -27.094 1.263 10.810 1.00 53.44 286 MET A C 1
ATOM 2174 O O . MET A 1 286 ? -28.027 2.029 11.016 1.00 53.44 286 MET A O 1
ATOM 2178 N N . ARG A 1 287 ? -27.226 0.237 9.954 1.00 47.38 287 ARG A N 1
ATOM 2179 C CA . ARG A 1 287 ? -28.410 0.057 9.084 1.00 47.38 287 ARG A CA 1
ATOM 2180 C C . ARG A 1 287 ? -29.679 -0.324 9.841 1.00 47.38 287 ARG A C 1
ATOM 2182 O O . ARG A 1 287 ? -30.762 -0.217 9.287 1.00 47.38 287 ARG A O 1
ATOM 2189 N N . ARG A 1 288 ? -29.550 -0.797 11.082 1.00 41.97 288 ARG A N 1
ATOM 2190 C CA . ARG A 1 288 ? -30.680 -1.224 11.925 1.00 41.97 288 ARG A CA 1
ATOM 2191 C C . ARG A 1 288 ? -31.124 -0.168 12.945 1.00 41.97 288 ARG A C 1
ATOM 2193 O O . ARG A 1 288 ? -31.994 -0.466 13.753 1.00 41.97 288 ARG A O 1
ATOM 2200 N N . GLN A 1 289 ? -30.517 1.020 12.939 1.00 35.72 289 GLN A N 1
ATOM 2201 C CA . GLN A 1 289 ? -30.819 2.109 13.882 1.00 35.72 289 GLN A CA 1
ATOM 2202 C C . GLN A 1 289 ? -31.349 3.383 13.194 1.00 35.72 289 GLN A C 1
ATOM 2204 O O . GLN A 1 289 ? -31.301 4.456 13.790 1.00 35.72 289 GLN A O 1
ATOM 2209 N N . VAL A 1 290 ? -31.860 3.268 11.962 1.00 34.16 290 VAL A N 1
ATOM 2210 C CA . VAL A 1 290 ? -32.586 4.336 11.249 1.00 34.16 290 VAL A CA 1
ATOM 2211 C C . VAL A 1 290 ? -34.029 3.909 11.048 1.00 34.16 290 VAL A C 1
ATOM 2213 O O . VAL A 1 290 ? -34.221 2.744 10.631 1.00 34.16 290 VAL A O 1
#

Secondary structure (DSSP, 8-state):
-EEEE-S-HHHHHHHHHHHHHTT---EEE-SSSPP-SSEEEEEE-BSHHHHHHHHHHTTS--EEEEEEPTT--B-HHHHHHHHHHHHTT-EEEEEESSHHHHHHHHHH-TTSEEEE-----TTHHHHHHT--TT-EEEEE-S-HHHHHHHHHHHHHTT----EEE--SS------TTEEE--GGGHHHHTTTEEEEEE-S--HHHHHHHHHHHHTT--EEE-S-------STTEEE-SS--HHHHHHHHHHHHHHHHHHHHHTT----HHHHHHHHHHHHHHHHTTTT--

Organism: Desulfurococcus mucosus (strain ATCC 35584 / DSM 2162 / JCM 9187 / O7/1) (NCBI:txid765177)

pLDDT: mean 75.3, std 12.9, range [34.16, 93.0]

Foldseek 3Di:
DAEEEPAPLLQSVLVCLLCVVVVHDHHYDDDDDQDDDAEYEYEHALDPVLVVVLVSCQPPNHAYEYHHAPPHDHDLVSLVVVLVSVVVPHHYEYEYQAPVVQVVSCVSRVPHHYAYANSQRVCLVVLQVLDDPAAAEEEEDPPLVLVVLLCVVCVVVVHQGQYEYAYPDDSPDPDPSYDYDHLVCLLVCLSRHQEYEYQEQDPSSVVNVVSNVVSVHAYEYQDPHDDDPPDPRYHDPHNDHSNRVSVVVVSVVVNSVSSNVRVVDDDDPVRNVVRSVVVCCSVCVVVVPD

Sequence (290 aa):
MQFICKASSAYCYMVDSMLKALGLTPLRTTGGEQPVGNIVFYAGRIDGELEGFLNSVAGHGLRVIIGVEHGGVVEKRVLKKIINIRRAGLEILVTASTMKDYRVLREEMPDVNVVYIPLHAPGSSVMRDLLPSDGGIATHSDECGRIVEVAGELEAVGFNPLIVNFSEKECSASSPWVINVATDSVFNLSSRIVIGVILDESASSYMVFDALYRNSRPLIVCSDMDIPVDSQMVIKTGRCSVDELASTIISLFSRIEYYRRIGSERPASTVAGRGMDALKEFIDGMRRQV